Protein 3SLR (pdb70)

Organism: Bacteroides fragilis (strain YCH46) (NCBI:txid295405)

Solvent-accessible surface area: 17912 Å² total

Nearest PDB structures (foldseek):
  3slr-assembly1_A  TM=1.003E+00  e=1.511E-70  Bacteroides fragilis
  5xtu-assembly1_A  TM=5.539E-01  e=4.548E-02  Photobacterium sp. J15(2011)
  6x3b-assembly1_A  TM=4.762E-01  e=8.496E-02  Pseudomonas aeruginosa
  4am8-assembly1_B  TM=2.020E-01  e=2.577E-02  Enterococcus faecalis
  7nov-assembly2_D  TM=1.748E-01  e=1.416E-01  Mycobacterium tuberculosis H37Rv

Radius of gyration: 23.43 Å; Cα contacts (8 Å, |Δi|>4): 641; chains: 1; bounding box: 54×67×41 Å

B-factor: mean 21.88, std 7.6, range [10.2, 75.52]

CATH classification: 3.40.50.1110 (+1 more: 3.40.50.1000)

Structure (mmCIF, N/CA/C/O backbone):
data_3SLR
#
_entry.id   3SLR
#
_cell.length_a   75.741
_cell.length_b   125.998
_cell.length_c   41.622
_cell.angle_alpha   90.00
_cell.angle_beta   90.00
_cell.angle_gamma   90.00
#
_symmetry.space_group_name_H-M   'P 21 21 2'
#
loop_
_entity.id
_entity.type
_entity.pdbx_description
1 polymer 'uncharacterized protein BF1531'
2 non-polymer 'MAGNESIUM ION'
3 water water
#
loop_
_atom_site.group_PDB
_atom_site.id
_atom_site.type_symbol
_atom_site.label_atom_id
_atom_site.label_alt_id
_atom_site.label_comp_id
_atom_site.label_asym_id
_atom_site.label_entity_id
_atom_site.label_seq_id
_atom_site.pdbx_PDB_ins_code
_atom_site.Cartn_x
_atom_site.Cartn_y
_atom_site.Cartn_z
_atom_site.occupancy
_atom_site.B_iso_or_equiv
_atom_site.auth_seq_id
_atom_site.auth_comp_id
_atom_site.auth_asym_id
_atom_site.auth_atom_id
_atom_site.pdbx_PDB_model_num
ATOM 1 N N . LEU A 1 3 ? 15.671 73.056 17.358 1.00 35.00 3 LEU A N 1
ATOM 2 C CA . LEU A 1 3 ? 15.644 71.610 17.169 1.00 27.88 3 LEU A CA 1
ATOM 3 C C . LEU A 1 3 ? 16.418 71.186 15.921 1.00 28.51 3 LEU A C 1
ATOM 4 O O . LEU A 1 3 ? 16.288 71.794 14.856 1.00 34.08 3 LEU A O 1
ATOM 9 N N . TYR A 1 4 ? 17.226 70.139 16.065 1.00 25.75 4 TYR A N 1
ATOM 10 C CA . TYR A 1 4 ? 17.993 69.591 14.958 1.00 27.09 4 TYR A CA 1
ATOM 11 C C . TYR A 1 4 ? 17.379 68.269 14.529 1.00 27.10 4 TYR A C 1
ATOM 12 O O . TYR A 1 4 ? 16.452 67.775 15.171 1.00 26.78 4 TYR A O 1
ATOM 21 N N . THR A 1 5 ? 17.883 67.701 13.436 1.00 24.30 5 THR A N 1
ATOM 22 C CA . THR A 1 5 ? 17.522 66.341 13.056 1.00 21.79 5 THR A CA 1
ATOM 23 C C . THR A 1 5 ? 18.555 65.407 13.650 1.00 20.52 5 THR A C 1
ATOM 24 O O . THR A 1 5 ? 19.653 65.845 14.021 1.00 20.81 5 THR A O 1
ATOM 28 N N . PHE A 1 6 ? 18.223 64.124 13.757 1.00 19.40 6 PHE A N 1
ATOM 29 C CA . PHE A 1 6 ? 19.198 63.182 14.279 1.00 20.44 6 PHE A CA 1
ATOM 30 C C . PHE A 1 6 ? 20.444 63.178 13.404 1.00 21.38 6 PHE A C 1
ATOM 31 O O . PHE A 1 6 ? 21.563 63.102 13.907 1.00 21.62 6 PHE A O 1
ATOM 39 N N . LYS A 1 7 ? 20.251 63.271 12.092 1.00 21.60 7 LYS A N 1
ATOM 40 C CA . LYS A 1 7 ? 21.385 63.328 11.169 1.00 21.75 7 LYS A CA 1
ATOM 41 C C . LYS A 1 7 ? 22.384 64.428 11.538 1.00 24.05 7 LYS A C 1
ATOM 42 O O . LYS A 1 7 ? 23.599 64.204 11.536 1.00 27.08 7 LYS A O 1
ATOM 48 N N . GLU A 1 8 ? 21.868 65.614 11.844 1.00 23.96 8 GLU A N 1
ATOM 49 C CA . GLU A 1 8 ? 22.708 66.747 12.223 1.00 23.50 8 GLU A CA 1
ATOM 50 C C . GLU A 1 8 ? 23.408 66.494 13.551 1.00 24.82 8 GLU A C 1
ATOM 51 O O . GLU A 1 8 ? 24.589 66.832 13.715 1.00 22.94 8 GLU A O 1
ATOM 57 N N . LEU A 1 9 ? 22.678 65.912 14.502 1.00 21.05 9 LEU A N 1
ATOM 58 C CA . LEU A 1 9 ? 23.261 65.595 15.807 1.00 19.75 9 LEU A CA 1
ATOM 59 C C . LEU A 1 9 ? 24.415 64.609 15.677 1.00 22.31 9 LEU A C 1
ATOM 60 O O . LEU A 1 9 ? 25.481 64.796 16.276 1.00 21.44 9 LEU A O 1
ATOM 65 N N . LYS A 1 10 ? 24.213 63.563 14.883 1.00 20.67 10 LYS A N 1
ATOM 66 C CA . LYS A 1 10 ? 25.262 62.567 14.686 1.00 23.43 10 LYS A CA 1
ATOM 67 C C . LYS A 1 10 ? 26.480 63.173 13.987 1.00 25.00 10 LYS A C 1
ATOM 68 O O . LYS A 1 10 ? 27.625 62.889 14.354 1.00 25.64 10 LYS A O 1
ATOM 74 N N . ARG A 1 11 ? 26.230 64.001 12.977 1.00 22.86 11 ARG A N 1
ATOM 75 C CA . ARG A 1 11 ? 27.307 64.697 12.276 1.00 25.47 11 ARG A CA 1
ATOM 76 C C . ARG A 1 11 ? 28.120 65.554 13.238 1.00 28.53 11 ARG A C 1
ATOM 77 O O . ARG A 1 11 ? 29.346 65.621 13.134 1.00 27.61 11 ARG A O 1
ATOM 85 N N . ALA A 1 12 ? 27.442 66.216 14.171 1.00 24.59 12 ALA A N 1
ATOM 86 C CA . ALA A 1 12 ? 28.137 67.062 15.138 1.00 25.88 12 ALA A CA 1
ATOM 87 C C . ALA A 1 12 ? 29.095 66.275 16.040 1.00 27.45 12 ALA A C 1
ATOM 88 O O . ALA A 1 12 ? 30.087 66.828 16.529 1.00 30.13 12 ALA A O 1
ATOM 90 N N . THR A 1 13 ? 28.821 64.992 16.261 1.00 23.91 13 THR A N 1
ATOM 91 C CA . THR A 1 13 ? 29.689 64.197 17.135 1.00 26.20 13 THR A CA 1
ATOM 92 C C . THR A 1 13 ? 31.071 64.000 16.512 1.00 30.37 13 THR A C 1
ATOM 93 O O . THR A 1 13 ? 32.006 63.551 17.180 1.00 31.59 13 THR A O 1
ATOM 97 N N . LYS A 1 14 ? 31.190 64.342 15.233 1.00 30.82 14 LYS A N 1
ATOM 98 C CA . LYS A 1 14 ? 32.450 64.204 14.505 1.00 36.01 14 LYS A CA 1
ATOM 99 C C . LYS A 1 14 ? 33.247 65.507 14.498 1.00 35.88 14 LYS A C 1
ATOM 100 O O . LYS A 1 14 ? 34.402 65.532 14.066 1.00 45.80 14 LYS A O 1
ATOM 106 N N . GLN A 1 15 ? 32.630 66.588 14.971 1.00 37.66 15 GLN A N 1
ATOM 107 C CA . GLN A 1 15 ? 33.260 67.911 14.975 1.00 38.74 15 GLN A CA 1
ATOM 108 C C . GLN A 1 15 ? 34.505 67.973 15.853 1.00 41.93 15 GLN A C 1
ATOM 109 O O . GLN A 1 15 ? 34.687 67.143 16.748 1.00 35.90 15 GLN A O 1
ATOM 115 N N . ASP A 1 16 ? 35.355 68.969 15.596 1.00 47.09 16 ASP A N 1
ATOM 116 C CA . ASP A 1 16 ? 36.524 69.219 16.436 1.00 49.49 16 ASP A CA 1
ATOM 117 C C . ASP A 1 16 ? 36.099 69.788 17.779 1.00 44.81 16 ASP A C 1
ATOM 118 O O . ASP A 1 16 ? 35.461 70.837 17.851 1.00 49.25 16 ASP A O 1
ATOM 123 N N . THR A 1 17 ? 36.473 69.091 18.842 1.00 46.71 17 THR A N 1
ATOM 124 C CA . THR A 1 17 ? 35.941 69.373 20.162 1.00 43.61 17 THR A CA 1
ATOM 125 C C . THR A 1 17 ? 36.947 70.076 21.078 1.00 45.52 17 THR A C 1
ATOM 126 O O . THR A 1 17 ? 36.652 70.345 22.246 1.00 38.00 17 THR A O 1
ATOM 130 N N . VAL A 1 18 ? 38.127 70.384 20.541 1.00 48.09 18 VAL A N 1
ATOM 131 C CA . VAL A 1 18 ? 39.224 70.934 21.342 1.00 45.61 18 VAL A CA 1
ATOM 132 C C . VAL A 1 18 ? 38.849 72.164 22.169 1.00 42.80 18 VAL A C 1
ATOM 133 O O . VAL A 1 18 ? 39.139 72.225 23.365 1.00 47.44 18 VAL A O 1
ATOM 137 N N . SER A 1 19 ? 38.213 73.141 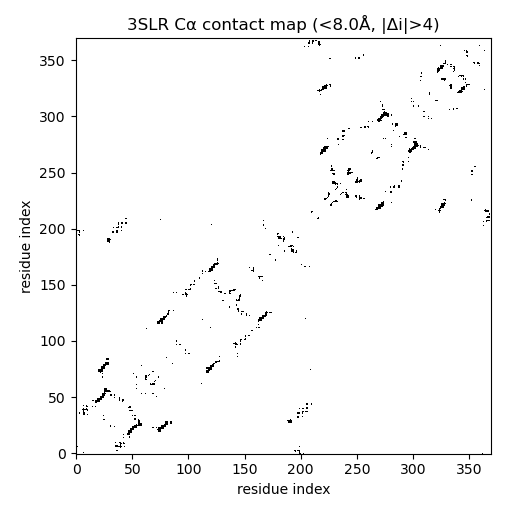21.534 1.00 42.72 19 SER A N 1
ATOM 138 C CA . SER A 1 19 ? 37.886 74.394 22.211 1.00 47.65 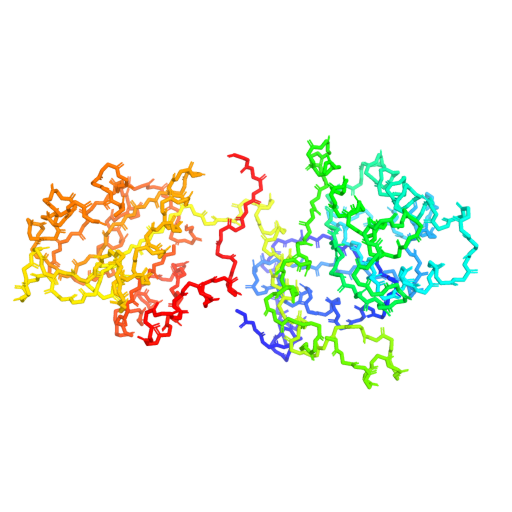19 SER A CA 1
ATOM 139 C C . SER A 1 19 ? 36.945 74.223 23.409 1.00 44.02 19 SER A C 1
ATOM 140 O O . SER A 1 19 ? 37.103 74.890 24.431 1.00 44.73 19 SER A O 1
ATOM 143 N N . LEU A 1 20 ? 35.985 73.313 23.283 1.00 40.77 20 LEU A N 1
ATOM 144 C CA . LEU A 1 20 ? 34.854 73.229 24.211 1.00 34.96 20 LEU A CA 1
ATOM 145 C C . LEU A 1 20 ? 35.184 72.690 25.608 1.00 28.15 20 LEU A C 1
ATOM 146 O O . LEU A 1 20 ? 35.999 71.777 25.755 1.00 32.58 20 LEU A O 1
ATOM 151 N N . PRO A 1 21 ? 34.512 73.231 26.636 1.00 26.19 21 PRO A N 1
ATOM 152 C CA . PRO A 1 21 ? 34.574 72.722 28.010 1.00 28.43 21 PRO A CA 1
ATOM 153 C C . PRO A 1 21 ? 34.030 71.297 28.078 1.00 27.55 21 PRO A C 1
ATOM 154 O O . PRO A 1 21 ? 32.980 71.015 27.490 1.00 25.58 21 PRO A O 1
ATOM 158 N N . LYS A 1 22 ? 34.715 70.430 28.813 1.00 24.22 22 LYS A N 1
ATOM 159 C CA . LYS A 1 22 ? 34.355 69.015 28.871 1.00 24.79 22 LYS A CA 1
ATOM 160 C C . LYS A 1 22 ? 33.368 68.698 30.001 1.00 24.22 22 LYS A C 1
ATOM 161 O O . LYS A 1 22 ? 33.491 69.219 31.108 1.00 26.44 22 LYS A O 1
ATOM 167 N N . LEU A 1 23 ? 32.387 67.839 29.720 1.00 22.26 23 LEU A N 1
ATOM 168 C CA . LEU A 1 23 ? 31.465 67.361 30.750 1.00 21.36 23 LEU A CA 1
ATOM 169 C C . LEU A 1 23 ? 31.351 65.852 30.633 1.00 21.09 23 LEU A C 1
ATOM 170 O O . LEU A 1 23 ? 31.242 65.321 29.529 1.00 21.91 23 LEU A O 1
ATOM 175 N N . LYS A 1 24 ? 31.391 65.160 31.766 1.00 18.38 24 LYS A N 1
ATOM 176 C CA . LYS A 1 24 ? 31.239 63.711 31.764 1.00 20.15 24 LYS A CA 1
ATOM 177 C C . LYS A 1 24 ? 29.785 63.369 32.056 1.00 20.05 24 LYS A C 1
ATOM 178 O O . LYS A 1 24 ? 29.275 63.696 33.126 1.00 18.64 24 LYS A O 1
ATOM 184 N N . VAL A 1 25 ? 29.136 62.718 31.094 1.00 16.54 25 VAL A N 1
ATOM 185 C CA . VAL A 1 25 ? 27.718 62.377 31.188 1.00 18.28 25 VAL A CA 1
ATOM 186 C C . VAL A 1 25 ? 27.533 60.861 31.141 1.00 17.01 25 VAL A C 1
ATOM 187 O O . VAL A 1 25 ? 27.948 60.203 30.181 1.00 19.43 25 VAL A O 1
ATOM 191 N N . ALA A 1 26 ? 26.935 60.304 32.190 1.00 16.41 26 ALA A N 1
ATOM 192 C CA . ALA A 1 26 ? 26.557 58.887 32.183 1.00 16.92 26 ALA A CA 1
ATOM 193 C C . ALA A 1 26 ? 25.089 58.747 31.758 1.00 18.93 26 ALA A C 1
ATOM 194 O O . ALA A 1 26 ? 24.233 59.528 32.171 1.00 16.83 26 ALA A O 1
ATOM 196 N N . LEU A 1 27 ? 24.810 57.753 30.927 1.00 15.24 27 LEU A N 1
ATOM 197 C CA . LEU A 1 27 ? 23.440 57.478 30.507 1.00 16.79 27 LEU A CA 1
ATOM 198 C C . LEU A 1 27 ? 23.128 56.011 30.767 1.00 17.51 27 LEU A C 1
ATOM 199 O O . LEU A 1 27 ? 23.851 55.120 30.310 1.00 16.60 27 LEU A O 1
ATOM 204 N N . LEU A 1 28 ? 22.060 55.763 31.520 1.00 14.86 28 LEU A N 1
ATOM 205 C CA . LEU A 1 28 ? 21.651 54.401 31.856 1.00 14.14 28 LEU A CA 1
ATOM 206 C C . LEU A 1 28 ? 20.148 54.262 31.627 1.00 16.06 28 LEU A C 1
ATOM 207 O O . LEU A 1 28 ? 19.363 55.052 32.151 1.00 17.93 28 LEU A O 1
ATOM 212 N N . GLY A 1 29 ? 19.745 53.255 30.860 1.00 14.77 29 GLY A N 1
ATOM 213 C CA . GLY A 1 29 ? 18.336 53.091 30.537 1.00 14.58 29 GLY A CA 1
ATOM 214 C C . GLY A 1 29 ? 17.898 51.645 30.504 1.00 15.41 29 GLY A C 1
ATOM 215 O O . GLY A 1 29 ? 18.741 50.743 30.489 1.00 17.09 29 GLY A O 1
ATOM 216 N N . ASP A 1 30 ? 16.584 51.417 30.505 1.00 13.54 30 ASP A N 1
ATOM 217 C CA . ASP A 1 30 ? 16.055 50.053 30.413 1.00 15.31 30 ASP A CA 1
ATOM 218 C C . ASP A 1 30 ? 15.511 49.716 29.018 1.00 14.46 30 ASP A C 1
ATOM 219 O O . ASP A 1 30 ? 14.883 48.674 28.811 1.00 15.00 30 ASP A O 1
ATOM 224 N N . THR A 1 31 ? 15.769 50.602 28.064 1.00 15.52 31 THR A N 1
ATOM 225 C CA . THR A 1 31 ? 15.564 50.288 26.647 1.00 15.18 31 THR A CA 1
ATOM 226 C C . THR A 1 31 ? 16.890 50.549 25.930 1.00 16.25 31 THR A C 1
ATOM 227 O O . THR A 1 31 ? 17.857 50.952 26.564 1.00 17.40 31 THR A O 1
ATOM 231 N N . ALA A 1 32 ? 16.953 50.313 24.624 1.00 14.77 32 ALA A N 1
ATOM 232 C CA . ALA A 1 32 ? 18.220 50.505 23.908 1.00 19.01 32 ALA A CA 1
ATOM 233 C C . ALA A 1 32 ? 18.579 51.986 23.801 1.00 16.68 32 ALA A C 1
ATOM 234 O O . ALA A 1 32 ? 17.802 52.783 23.277 1.00 16.73 32 ALA A O 1
ATOM 236 N N . THR A 1 33 ? 19.769 52.349 24.284 1.00 15.72 33 THR A N 1
ATOM 237 C CA . THR A 1 33 ? 20.120 53.769 24.430 1.00 18.24 33 THR A CA 1
ATOM 238 C C . THR A 1 33 ? 21.162 54.299 23.440 1.00 20.64 33 THR A C 1
ATOM 239 O O . THR A 1 33 ? 21.578 55.454 23.542 1.00 18.32 33 THR A O 1
ATOM 243 N N . GLN A 1 34 ? 21.578 53.485 22.473 1.00 18.30 34 GLN A N 1
ATOM 244 C CA . GLN A 1 34 ? 22.700 53.892 21.617 1.00 23.07 34 GLN A CA 1
ATOM 245 C C . GLN A 1 34 ? 22.425 55.139 20.775 1.00 20.36 34 GLN A C 1
ATOM 246 O O . GLN A 1 34 ? 23.291 55.999 20.660 1.00 19.45 34 GLN A O 1
ATOM 252 N N . LEU A 1 35 ? 21.230 55.247 20.195 1.00 16.79 35 LEU A N 1
ATOM 253 C CA . LEU A 1 35 ? 20.911 56.427 19.405 1.00 20.10 35 LEU A CA 1
ATOM 254 C C . LEU A 1 35 ? 20.697 57.641 20.298 1.00 18.71 35 LEU A C 1
ATOM 255 O O . LEU A 1 35 ? 21.083 58.758 19.952 1.00 17.63 35 LEU A O 1
ATOM 260 N N . LEU A 1 36 ? 20.076 57.425 21.453 1.00 18.63 36 LEU A N 1
ATOM 261 C CA . LEU A 1 36 ? 19.864 58.517 22.399 1.00 16.85 36 LEU A CA 1
ATOM 262 C C . LEU A 1 36 ? 21.208 59.064 22.885 1.00 17.34 36 LEU A C 1
ATOM 263 O O . LEU A 1 36 ? 21.381 60.274 23.039 1.00 17.52 36 LEU A O 1
ATOM 268 N N . ALA A 1 37 ? 22.167 58.171 23.103 1.00 15.03 37 ALA A N 1
ATOM 269 C CA . ALA A 1 37 ? 23.524 58.593 23.477 1.00 16.73 37 ALA A CA 1
ATOM 270 C C . ALA A 1 37 ? 24.146 59.497 22.418 1.00 18.18 37 ALA A C 1
ATOM 271 O O . ALA A 1 37 ? 24.684 60.569 22.731 1.00 16.68 37 ALA A O 1
ATOM 273 N N . THR A 1 38 ? 24.073 59.064 21.163 1.00 17.33 38 THR A N 1
ATOM 274 C CA . THR A 1 38 ? 24.588 59.858 20.057 1.00 17.52 38 THR A CA 1
ATOM 275 C C . THR A 1 38 ? 23.903 61.219 19.999 1.00 18.29 38 THR A C 1
ATOM 276 O O . THR A 1 38 ? 24.557 62.257 19.881 1.00 16.49 38 THR A O 1
ATOM 280 N N . ALA A 1 39 ? 22.577 61.212 20.101 1.00 16.94 39 ALA A N 1
ATOM 281 C CA . ALA A 1 39 ? 21.804 62.448 20.057 1.00 14.14 39 ALA A CA 1
ATOM 282 C C . ALA A 1 39 ? 22.181 63.407 21.176 1.00 16.37 39 ALA A C 1
ATOM 283 O O . ALA A 1 39 ? 22.380 64.592 20.942 1.00 15.08 39 ALA A O 1
ATOM 285 N N . ILE A 1 40 ? 22.280 62.902 22.399 1.00 15.73 40 ILE A N 1
ATOM 286 C CA . ILE A 1 40 ? 22.697 63.750 23.522 1.00 14.99 40 ILE A CA 1
ATOM 287 C C . ILE A 1 40 ? 24.103 64.329 23.337 1.00 16.90 40 ILE A C 1
ATOM 288 O O . ILE A 1 40 ? 24.349 65.516 23.602 1.00 15.33 40 ILE A O 1
ATOM 293 N N . LYS A 1 41 ? 25.026 63.489 22.883 1.00 16.67 41 LYS A N 1
ATOM 294 C CA . LYS A 1 41 ? 26.407 63.919 22.704 1.00 18.10 41 LYS A CA 1
ATOM 295 C C . LYS A 1 41 ? 26.498 65.004 21.624 1.00 19.74 41 LYS A C 1
ATOM 296 O O . LYS A 1 41 ? 27.119 66.049 21.829 1.00 19.04 41 LYS A O 1
ATOM 302 N N . GLY A 1 42 ? 25.857 64.761 20.486 1.00 17.04 42 GLY A N 1
ATOM 303 C CA . GLY A 1 42 ? 25.829 65.729 19.403 1.00 17.17 42 GLY A CA 1
ATOM 304 C C . GLY A 1 42 ? 25.117 67.028 19.765 1.00 18.67 42 GLY A C 1
ATOM 305 O O . GLY A 1 42 ? 25.573 68.116 19.412 1.00 20.10 42 GLY A O 1
ATOM 306 N N . GLU A 1 43 ? 23.985 66.916 20.458 1.00 15.83 43 GLU A N 1
ATOM 307 C CA . GLU A 1 43 ? 23.259 68.098 20.916 1.00 18.71 43 GLU A CA 1
ATOM 308 C C . GLU A 1 43 ? 24.148 68.937 21.840 1.00 20.52 43 GLU A C 1
ATOM 309 O O . GLU A 1 43 ? 24.197 70.162 21.727 1.00 17.59 43 GLU A O 1
ATOM 315 N N . GLY A 1 44 ? 24.870 68.269 22.737 1.00 17.86 44 GLY A N 1
ATOM 316 C CA . GLY A 1 44 ? 25.738 68.961 23.669 1.00 19.50 44 GLY A CA 1
ATOM 317 C C . GLY A 1 44 ? 26.842 69.721 22.946 1.00 20.78 44 GLY A C 1
ATOM 318 O O . GLY A 1 44 ? 27.160 70.860 23.292 1.00 18.47 44 GLY A O 1
ATOM 319 N N . ILE A 1 45 ? 27.406 69.096 21.921 1.00 20.35 45 ILE A N 1
ATOM 320 C CA . ILE A 1 45 ? 28.469 69.728 21.139 1.00 20.48 45 ILE A CA 1
ATOM 321 C C . ILE A 1 45 ? 27.948 70.983 20.441 1.00 23.13 45 ILE A C 1
ATOM 322 O O . ILE A 1 45 ? 28.608 72.022 20.420 1.00 22.87 45 ILE A O 1
ATOM 327 N N . LEU A 1 46 ? 26.748 70.891 19.884 1.00 20.35 46 LEU A N 1
ATOM 328 C CA . LEU A 1 46 ? 26.115 72.037 19.253 1.00 20.51 46 LEU A CA 1
ATOM 329 C C . LEU A 1 46 ? 25.751 73.116 20.265 1.00 21.20 46 LEU A C 1
ATOM 330 O O . LEU A 1 46 ? 25.491 74.259 19.887 1.00 25.73 46 LEU A O 1
ATOM 335 N N . ARG A 1 47 ? 25.748 72.759 21.549 1.00 19.94 47 ARG A N 1
ATOM 336 C CA . ARG A 1 47 ? 25.504 73.731 22.621 1.00 21.29 47 ARG A CA 1
ATOM 337 C C . ARG A 1 47 ? 26.833 74.138 23.279 1.00 21.68 47 ARG A C 1
ATOM 338 O O . ARG A 1 47 ? 26.853 74.692 24.382 1.00 20.88 47 ARG A O 1
ATOM 346 N N . ASN A 1 48 ? 27.936 73.816 22.608 1.00 22.92 48 ASN A N 1
ATOM 347 C CA . ASN A 1 48 ? 29.282 74.226 23.030 1.00 21.84 48 ASN A CA 1
ATOM 348 C C . ASN A 1 48 ? 29.848 73.465 24.231 1.00 23.59 48 ASN A C 1
ATOM 349 O O . ASN A 1 48 ? 30.628 74.010 25.018 1.00 23.24 48 ASN A O 1
ATOM 354 N N . TYR A 1 49 ? 29.472 72.198 24.358 1.00 19.96 49 TYR A N 1
ATOM 355 C CA . TYR A 1 49 ? 30.057 71.333 25.379 1.00 20.94 49 TYR A CA 1
ATOM 356 C C . TYR A 1 49 ? 30.706 70.119 24.741 1.00 24.92 49 TYR A C 1
ATOM 357 O O . TYR A 1 49 ? 30.129 69.491 23.853 1.00 25.32 49 TYR A O 1
ATOM 366 N N . ASN A 1 50 ? 31.923 69.807 25.174 1.00 24.30 50 ASN A N 1
ATOM 367 C CA . ASN A 1 50 ? 32.561 68.562 24.782 1.00 28.71 50 ASN A CA 1
ATOM 368 C C . ASN A 1 50 ? 32.066 67.456 25.702 1.00 24.40 50 ASN A C 1
ATOM 369 O O . ASN A 1 50 ? 32.580 67.280 26.805 1.00 22.60 50 ASN A O 1
ATOM 374 N N . ILE A 1 51 ? 31.040 66.735 25.256 1.00 22.91 51 ILE A N 1
ATOM 375 C CA . ILE A 1 51 ? 30.419 65.703 26.068 1.00 20.63 51 ILE A CA 1
ATOM 376 C C . ILE A 1 51 ? 31.135 64.363 25.975 1.00 21.22 51 ILE A C 1
ATOM 377 O O . ILE A 1 51 ? 31.203 63.764 24.903 1.00 24.88 51 ILE A O 1
ATOM 382 N N . GLU A 1 52 ? 31.675 63.896 27.095 1.00 21.15 52 GLU A N 1
ATOM 383 C CA . GLU A 1 52 ? 32.199 62.540 27.161 1.00 22.35 52 GLU A CA 1
ATOM 384 C C . GLU A 1 52 ? 31.073 61.663 27.683 1.00 22.67 52 GLU A C 1
ATOM 385 O O . GLU A 1 52 ? 30.706 61.735 28.859 1.00 21.99 52 GLU A O 1
ATOM 391 N N . LEU A 1 53 ? 30.518 60.836 26.808 1.00 20.41 53 LEU A N 1
ATOM 392 C CA . LEU A 1 53 ? 29.308 60.093 27.159 1.00 24.12 53 LEU A CA 1
ATOM 393 C C . LEU A 1 53 ? 29.560 58.611 27.417 1.00 25.45 53 LEU A C 1
ATOM 394 O O . LEU A 1 53 ? 29.925 57.863 26.507 1.00 29.04 53 LEU A O 1
ATOM 399 N N . TRP A 1 54 ? 29.385 58.199 28.672 1.00 20.81 54 TRP A N 1
ATOM 400 C CA . TRP A 1 54 ? 29.460 56.788 29.039 1.00 20.13 54 TRP A CA 1
ATOM 401 C C . TRP A 1 54 ? 28.048 56.199 29.074 1.00 19.97 54 TRP A C 1
ATOM 402 O O . TRP A 1 54 ? 27.149 56.762 29.686 1.00 20.79 54 TRP A O 1
ATOM 413 N N . GLU A 1 55 ? 27.877 55.066 28.408 1.00 19.05 55 GLU A N 1
ATOM 414 C CA . GLU A 1 55 ? 26.590 54.391 28.313 1.00 19.61 55 GLU A CA 1
ATOM 415 C C . GLU A 1 55 ? 26.692 53.089 29.079 1.00 20.71 55 GLU A C 1
ATOM 416 O O . GLU A 1 55 ? 27.602 52.282 28.828 1.00 22.04 55 GLU A O 1
ATOM 422 N N . ALA A 1 56 ? 25.771 52.868 30.009 1.00 17.55 56 ALA A N 1
ATOM 423 C CA . ALA A 1 56 ? 25.693 51.582 30.682 1.00 19.24 56 ALA A CA 1
ATOM 424 C C . ALA A 1 56 ? 25.224 50.555 29.672 1.00 21.02 56 ALA A C 1
ATOM 425 O O . ALA A 1 56 ? 24.554 50.898 28.691 1.00 18.94 56 ALA A O 1
ATOM 427 N N . GLU A 1 57 ? 25.590 49.298 29.901 1.00 19.38 57 GLU A N 1
ATOM 428 C CA . GLU A 1 57 ? 25.098 48.219 29.066 1.00 19.32 57 GLU A CA 1
ATOM 429 C C . GLU A 1 57 ? 23.584 48.138 29.175 1.00 20.85 57 GLU A C 1
ATOM 430 O O . GLU A 1 57 ? 22.992 48.643 30.132 1.00 19.98 57 GLU A O 1
ATOM 436 N N . TYR A 1 58 ? 22.966 47.484 28.201 1.00 21.68 58 TYR A N 1
ATOM 437 C CA . TYR A 1 58 ? 21.503 47.374 28.153 1.00 19.52 58 TYR A CA 1
ATOM 438 C C . TYR A 1 58 ? 20.852 46.921 29.464 1.00 21.77 58 TYR A C 1
ATOM 439 O O . TYR A 1 58 ? 21.200 45.879 30.024 1.00 19.63 58 TYR A O 1
ATOM 448 N N . ASN A 1 59 ? 19.887 47.709 29.933 1.00 19.83 59 ASN A N 1
ATOM 449 C CA . ASN A 1 59 ? 19.072 47.361 31.094 1.00 18.74 59 ASN A CA 1
ATOM 450 C C . ASN A 1 59 ? 19.891 47.007 32.349 1.00 21.76 59 ASN A C 1
ATOM 451 O O . ASN A 1 59 ? 19.686 45.967 32.975 1.00 20.49 59 ASN A O 1
ATOM 456 N N . GLN A 1 60 ? 20.817 47.886 32.710 1.00 19.81 60 GLN A N 1
ATOM 457 C CA . GLN A 1 60 ? 21.635 47.691 33.906 1.00 22.02 60 GLN A CA 1
ATOM 458 C C . GLN A 1 60 ? 21.575 48.890 34.847 1.00 23.97 60 GLN A C 1
ATOM 459 O O . GLN A 1 60 ? 22.547 49.192 35.541 1.00 22.85 60 GLN A O 1
ATOM 465 N N . VAL A 1 61 ? 20.432 49.569 34.876 1.00 22.15 61 VAL A N 1
ATOM 466 C CA . VAL A 1 61 ? 20.301 50.756 35.705 1.00 22.33 61 VAL A CA 1
ATOM 467 C C . VAL A 1 61 ? 20.541 50.419 37.169 1.00 25.08 61 VAL A C 1
ATOM 468 O O . VAL A 1 61 ? 21.456 50.944 37.791 1.00 22.64 61 VAL A O 1
ATOM 472 N N . GLU A 1 62 ? 19.718 49.530 37.712 1.00 25.27 62 GLU A N 1
ATOM 473 C CA . GLU A 1 62 ? 19.830 49.164 39.118 1.00 28.08 62 GLU A CA 1
ATOM 474 C C . GLU A 1 62 ? 21.174 48.489 39.401 1.00 28.54 62 GLU A C 1
ATOM 475 O O . GLU A 1 62 ? 21.832 48.787 40.392 1.00 31.76 62 GLU A O 1
ATOM 481 N N . ARG A 1 63 ? 21.577 47.592 38.510 1.00 26.34 63 ARG A N 1
ATOM 482 C CA . ARG A 1 63 ? 22.835 46.864 38.645 1.00 28.56 63 ARG A CA 1
ATOM 483 C C . ARG A 1 63 ? 24.006 47.816 38.867 1.00 32.43 63 ARG A C 1
ATOM 484 O O . ARG A 1 63 ? 24.812 47.626 39.779 1.00 33.54 63 ARG A O 1
ATOM 492 N N . GLN A 1 64 ? 24.091 48.850 38.037 1.00 27.79 64 GLN A N 1
ATOM 493 C CA . GLN A 1 64 ? 25.212 49.785 38.098 1.00 27.72 64 GLN A CA 1
ATOM 494 C C . GLN A 1 64 ? 25.147 50.706 39.310 1.00 28.89 64 GLN A C 1
ATOM 495 O O . GLN A 1 64 ? 26.165 50.995 39.936 1.00 32.40 64 GLN A O 1
ATOM 501 N N . ILE A 1 65 ? 23.945 51.176 39.632 1.00 25.16 65 ILE A N 1
ATOM 502 C CA . ILE A 1 65 ? 23.774 52.101 40.745 1.00 27.42 65 ILE A CA 1
ATOM 503 C C . ILE A 1 65 ? 23.960 51.402 42.100 1.00 27.73 65 ILE A C 1
ATOM 504 O O . ILE A 1 65 ? 24.465 52.003 43.051 1.00 31.23 65 ILE A O 1
ATOM 517 N N . ASP A 1 67 ? 25.836 48.743 42.736 1.00 32.63 67 ASP A N 1
ATOM 518 C CA . ASP A 1 67 ? 27.179 48.184 42.913 1.00 31.90 67 ASP A CA 1
ATOM 519 C C . ASP A 1 67 ? 28.235 49.280 42.956 1.00 32.98 67 ASP A C 1
ATOM 520 O O . ASP A 1 67 ? 28.578 49.847 41.923 1.00 35.55 67 ASP A O 1
ATOM 525 N N . PRO A 1 68 ? 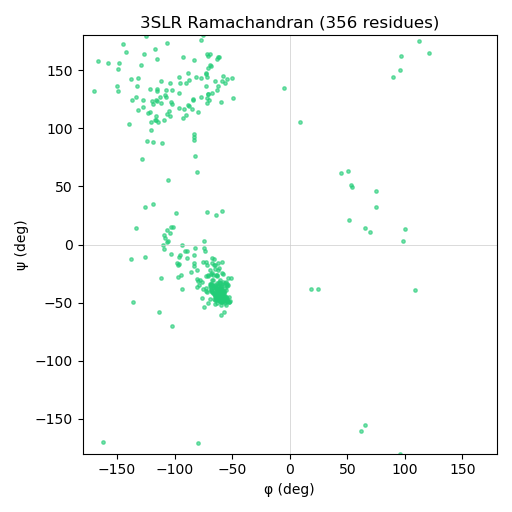28.764 49.569 44.156 1.00 33.72 68 PRO A N 1
ATOM 526 C CA . PRO A 1 68 ? 29.726 50.656 44.385 1.00 35.06 68 PRO A CA 1
ATOM 527 C C . PRO A 1 68 ? 31.031 50.483 43.604 1.00 35.60 68 PRO A C 1
ATOM 528 O O . PRO A 1 68 ? 31.751 51.461 43.405 1.00 36.29 68 PRO A O 1
ATOM 532 N N . THR A 1 69 ? 31.324 49.261 43.167 1.00 34.53 69 THR A N 1
ATOM 533 C CA . THR A 1 69 ? 32.540 48.994 42.401 1.00 37.58 69 THR A CA 1
ATOM 534 C C . THR A 1 69 ? 32.287 49.059 40.892 1.00 35.07 69 THR A C 1
ATOM 535 O O . THR A 1 69 ? 33.206 48.876 40.091 1.00 35.74 69 THR A O 1
ATOM 539 N N . SER A 1 70 ? 31.042 49.333 40.511 1.00 31.80 70 SER A N 1
ATOM 540 C CA . SER A 1 70 ? 30.632 49.284 39.110 1.00 25.96 70 SER A CA 1
ATOM 541 C C . SER A 1 70 ? 31.357 50.288 38.217 1.00 21.33 70 SER A C 1
ATOM 542 O O . SER A 1 70 ? 31.904 51.278 38.691 1.00 25.59 70 SER A O 1
ATOM 545 N N . ASP A 1 71 ? 31.323 50.036 36.910 1.00 23.68 71 ASP A N 1
ATOM 546 C CA . ASP A 1 71 ? 31.872 50.959 35.925 1.00 20.45 71 ASP A CA 1
ATOM 547 C C . ASP A 1 71 ? 31.283 52.360 36.041 1.00 21.55 71 ASP A C 1
ATOM 548 O O . ASP A 1 71 ? 31.955 53.341 35.745 1.00 21.34 71 ASP A O 1
ATOM 553 N N . TYR A 1 72 ? 30.017 52.441 36.449 1.00 24.22 72 TYR A N 1
ATOM 554 C CA . TYR A 1 72 ? 29.351 53.733 36.587 1.00 20.66 72 TYR A CA 1
ATOM 555 C C . TYR A 1 72 ? 30.078 54.635 37.584 1.00 22.29 72 TYR A C 1
ATOM 556 O O . TYR A 1 72 ? 30.405 55.780 37.273 1.00 24.55 72 TYR A O 1
ATOM 565 N N . TYR A 1 73 ? 30.329 54.123 38.785 1.00 26.12 73 TYR A N 1
ATOM 566 C CA . TYR A 1 73 ? 31.025 54.913 39.804 1.00 27.89 73 TYR A CA 1
ATOM 567 C C . TYR A 1 73 ? 32.469 55.204 39.430 1.00 26.87 73 TYR A C 1
ATOM 568 O O . TYR A 1 73 ? 32.996 56.280 39.734 1.00 28.97 73 TYR A O 1
ATOM 577 N N . GLN A 1 74 ? 33.114 54.256 38.764 1.00 27.22 74 GLN A N 1
ATOM 578 C CA . GLN A 1 74 ? 34.484 54.487 38.312 1.00 28.25 74 GLN A CA 1
ATOM 579 C C . GLN A 1 74 ? 34.557 55.621 37.285 1.00 28.16 74 GLN A C 1
ATOM 580 O O . GLN A 1 74 ? 35.582 56.291 37.156 1.00 24.63 74 GLN A O 1
ATOM 586 N N . PHE A 1 75 ? 33.459 55.846 36.566 1.00 25.37 75 PHE A N 1
ATOM 587 C CA . PHE A 1 75 ? 33.408 56.885 35.536 1.00 24.40 75 PHE A CA 1
ATOM 588 C C . PHE A 1 75 ? 33.363 58.299 36.136 1.00 23.72 75 PHE A C 1
ATOM 589 O O . PHE A 1 75 ? 33.791 59.254 35.500 1.00 22.26 75 PHE A O 1
ATOM 597 N N . GLU A 1 76 ? 32.836 58.414 37.354 1.00 21.76 76 GLU A N 1
ATOM 598 C CA . GLU A 1 76 ? 32.716 59.696 38.057 1.00 25.70 76 GLU A CA 1
ATOM 599 C C . GLU A 1 76 ? 32.054 60.785 37.207 1.00 25.51 76 GLU A C 1
ATOM 600 O O . GLU A 1 76 ? 32.665 61.805 36.889 1.00 22.31 76 GLU A O 1
ATOM 606 N N . PRO A 1 77 ? 30.788 60.572 36.839 1.00 20.86 77 PRO A N 1
ATOM 607 C CA . PRO A 1 77 ? 30.136 61.510 35.923 1.00 21.04 77 PRO A CA 1
ATOM 608 C C . PRO A 1 77 ? 29.823 62.859 36.565 1.00 20.75 77 PRO A C 1
ATOM 609 O O . PRO A 1 77 ? 29.616 62.955 37.783 1.00 23.88 77 PRO A O 1
ATOM 613 N N . ASP A 1 78 ? 29.796 63.894 35.734 1.00 18.43 78 ASP A N 1
ATOM 614 C CA . ASP A 1 78 ? 29.290 65.203 36.128 1.00 18.46 78 ASP A CA 1
ATOM 615 C C . ASP A 1 78 ? 27.759 65.205 36.105 1.00 19.68 78 ASP A C 1
ATOM 616 O O . ASP A 1 78 ? 27.120 65.857 36.933 1.00 20.17 78 ASP A O 1
ATOM 621 N N . TYR A 1 79 ? 27.186 64.473 35.152 1.00 17.31 79 TYR A N 1
ATOM 622 C CA . TYR A 1 79 ? 25.732 64.298 35.069 1.00 16.08 79 TYR A CA 1
ATOM 623 C C . TYR A 1 79 ? 25.403 62.834 34.884 1.00 16.25 79 TYR A C 1
ATOM 624 O O . TYR A 1 79 ? 26.128 62.119 34.201 1.00 17.20 79 TYR A O 1
ATOM 633 N N . THR A 1 80 ? 24.307 62.398 35.499 1.00 16.82 80 THR A N 1
ATOM 634 C CA . THR A 1 80 ? 23.822 61.027 35.372 1.00 14.56 80 THR A CA 1
ATOM 635 C C . THR A 1 80 ? 22.391 61.083 34.849 1.00 16.74 80 THR A C 1
ATOM 636 O O . THR A 1 80 ? 21.498 61.582 35.518 1.00 16.43 80 THR A O 1
ATOM 640 N N . ILE A 1 81 ? 22.190 60.595 33.638 1.00 15.88 81 ILE A N 1
ATOM 641 C CA . ILE A 1 81 ? 20.877 60.589 33.024 1.00 14.69 81 ILE A CA 1
ATOM 642 C C . ILE A 1 81 ? 20.313 59.182 33.132 1.00 12.58 81 ILE A C 1
ATOM 643 O O . ILE A 1 81 ? 20.919 58.216 32.654 1.00 14.85 81 ILE A O 1
ATOM 648 N N . ILE A 1 82 ? 19.162 59.066 33.781 1.00 13.46 82 ILE A N 1
ATOM 649 C CA . ILE A 1 82 ? 18.480 57.777 33.911 1.00 12.66 82 ILE A CA 1
ATOM 650 C C . ILE A 1 82 ? 17.233 57.784 33.038 1.00 13.85 82 ILE A C 1
ATOM 651 O O . ILE A 1 82 ? 16.403 58.699 33.127 1.00 13.43 82 ILE A O 1
ATOM 656 N N . PHE A 1 83 ? 17.094 56.760 32.205 1.00 13.82 83 PHE A N 1
ATOM 657 C CA . PHE A 1 83 ? 15.905 56.610 31.379 1.00 15.48 83 PHE A CA 1
ATOM 658 C C . PHE A 1 83 ? 15.191 55.303 31.723 1.00 13.79 83 PHE A C 1
ATOM 659 O O . PHE A 1 83 ? 15.484 54.255 31.144 1.00 14.81 83 PHE A O 1
ATOM 667 N N . HIS A 1 84 ? 14.299 55.369 32.709 1.00 12.07 84 HIS A N 1
ATOM 668 C CA . HIS A 1 84 ? 13.339 54.305 32.992 1.00 13.27 84 HIS A CA 1
ATOM 669 C C . HIS A 1 84 ? 12.098 54.573 32.142 1.00 15.14 84 HIS A C 1
ATOM 670 O O . HIS A 1 84 ? 11.454 55.613 32.294 1.00 15.61 84 HIS A O 1
ATOM 677 N N . SER A 1 85 ? 11.737 53.640 31.273 1.00 15.35 85 SER A N 1
ATOM 678 C CA . SER A 1 85 ? 10.612 53.861 30.367 1.00 15.02 85 SER A CA 1
ATOM 679 C C . SER A 1 85 ? 9.290 53.430 30.975 1.00 13.76 85 SER A C 1
ATOM 680 O O . SER A 1 85 ? 9.221 52.468 31.749 1.00 13.31 85 SER A O 1
ATOM 683 N N . THR A 1 86 ? 8.224 54.126 30.607 1.00 11.29 86 THR A N 1
ATOM 684 C CA . THR A 1 86 ? 6.896 53.677 31.012 1.00 10.20 86 THR A CA 1
ATOM 685 C C . THR A 1 86 ? 6.637 52.274 30.482 1.00 13.15 86 THR A C 1
ATOM 686 O O . THR A 1 86 ? 6.038 51.439 31.158 1.00 12.54 86 THR A O 1
ATOM 690 N N . HIS A 1 87 ? 7.090 52.021 29.259 1.00 13.37 87 HIS A N 1
ATOM 691 C CA . HIS A 1 87 ? 6.857 50.743 28.605 1.00 13.85 87 HIS A CA 1
ATOM 692 C C . HIS A 1 87 ? 7.365 49.551 29.415 1.00 13.50 87 HIS A C 1
ATOM 693 O O . HIS A 1 87 ? 6.682 48.528 29.536 1.00 13.86 87 HIS A O 1
ATOM 700 N N . LYS A 1 88 ? 8.569 49.675 29.954 1.00 12.65 88 LYS A N 1
ATOM 701 C CA . LYS A 1 88 ? 9.174 48.584 30.712 1.00 13.49 88 LYS A CA 1
ATOM 702 C C . LYS A 1 88 ? 8.554 48.469 32.105 1.00 14.01 88 LYS A C 1
ATOM 703 O O . LYS A 1 88 ? 8.434 47.362 32.646 1.00 13.82 88 LYS A O 1
ATOM 709 N N . LEU A 1 89 ? 8.136 49.599 32.668 1.00 13.53 89 LEU A N 1
ATOM 710 C CA . LEU A 1 89 ? 7.462 49.597 33.965 1.00 11.80 89 LEU A CA 1
ATOM 711 C C . LEU A 1 89 ? 6.088 48.931 33.826 1.00 13.94 89 LEU A C 1
ATOM 712 O O . LEU A 1 89 ? 5.637 48.227 34.727 1.00 14.52 89 LEU A O 1
ATOM 717 N N . LEU A 1 90 ? 5.433 49.170 32.690 1.00 12.54 90 LEU A N 1
ATOM 718 C CA . LEU A 1 90 ? 4.154 48.538 32.367 1.00 13.78 90 LEU A CA 1
ATOM 719 C C . LEU A 1 90 ? 4.314 47.022 32.363 1.00 15.89 90 LEU A C 1
ATOM 720 O O . LEU A 1 90 ? 3.484 46.297 32.918 1.00 13.42 90 LEU A O 1
ATOM 725 N N . GLU A 1 91 ? 5.392 46.531 31.749 1.00 12.34 91 GLU A N 1
ATOM 726 C CA . GLU A 1 91 ? 5.652 45.098 31.768 1.00 13.99 91 GLU A CA 1
ATOM 727 C C . GLU A 1 91 ? 5.895 44.592 33.189 1.00 13.80 91 GLU A C 1
ATOM 728 O O . GLU A 1 91 ? 5.350 43.561 33.594 1.00 15.46 91 GLU A O 1
ATOM 734 N N . LYS A 1 92 ? 6.707 45.313 33.950 1.00 15.64 92 LYS A N 1
ATOM 735 C CA . LYS A 1 92 ? 6.988 44.942 35.338 1.00 13.45 92 LYS A CA 1
ATOM 736 C C . LYS A 1 92 ? 5.700 44.792 36.144 1.00 16.67 92 LYS A C 1
ATOM 737 O O . LYS A 1 92 ? 5.494 43.802 36.852 1.00 16.48 92 LYS A O 1
ATOM 743 N N . HIS A 1 93 ? 4.830 45.786 36.014 1.00 14.10 93 HIS A N 1
ATOM 744 C CA . HIS A 1 93 ? 3.534 45.792 36.684 1.00 15.89 93 HIS A CA 1
ATOM 745 C C . HIS A 1 93 ? 2.665 44.596 36.278 1.00 14.77 93 HIS A C 1
ATOM 746 O O . HIS A 1 93 ? 2.016 43.979 37.115 1.00 15.92 93 HIS A O 1
ATOM 753 N N . SER A 1 94 ? 2.668 44.259 34.993 1.00 14.52 94 SER A N 1
ATOM 754 C CA . SER A 1 94 ? 1.751 43.240 34.472 1.00 16.20 94 SER A CA 1
ATOM 755 C C . SER A 1 94 ? 2.055 41.835 34.999 1.00 19.03 94 SER A C 1
ATOM 756 O O . SER A 1 94 ? 1.167 40.986 35.042 1.00 19.39 94 SER A O 1
ATOM 759 N N . LEU A 1 95 ? 3.302 41.601 35.400 1.00 18.41 95 LEU A N 1
ATOM 760 C CA . LEU A 1 95 ? 3.751 40.258 35.788 1.00 21.88 95 LEU A CA 1
ATOM 761 C C . LEU A 1 95 ? 3.561 39.917 37.270 1.00 26.36 95 LEU A C 1
ATOM 762 O O . LEU A 1 95 ? 3.806 38.783 37.684 1.00 27.32 95 LEU A O 1
ATOM 767 N N . VAL A 1 96 ? 3.126 40.882 38.071 1.00 24.14 96 VAL A N 1
ATOM 768 C CA . VAL A 1 96 ? 2.991 40.643 39.507 1.00 25.95 96 VAL A CA 1
ATOM 769 C C . VAL A 1 96 ? 1.537 40.717 39.977 1.00 25.13 96 VAL A C 1
ATOM 770 O O . VAL A 1 96 ? 0.678 41.275 39.294 1.00 25.18 96 VAL A O 1
ATOM 774 N N . ASN A 1 97 ? 1.251 40.120 41.131 1.00 28.53 97 ASN A N 1
ATOM 775 C CA . ASN A 1 97 ? -0.101 40.174 41.679 1.00 30.75 97 ASN A CA 1
ATOM 776 C C . ASN A 1 97 ? -0.401 41.528 42.322 1.00 27.51 97 ASN A C 1
ATOM 777 O O . ASN A 1 97 ? 0.471 42.403 42.392 1.00 27.16 97 ASN A O 1
ATOM 782 N N . SER A 1 98 ? -1.636 41.697 42.783 1.00 30.24 98 SER A N 1
ATOM 783 C CA . SER A 1 98 ? -2.094 42.988 43.290 1.00 31.73 98 SER A CA 1
ATOM 784 C C . SER A 1 98 ? -1.268 43.522 44.465 1.00 29.78 98 SER A C 1
ATOM 785 O O . SER A 1 98 ? -1.047 44.728 44.573 1.00 26.85 98 SER A O 1
ATOM 788 N N . ASP A 1 99 ? -0.803 42.639 45.343 1.00 32.93 99 ASP A N 1
ATOM 789 C CA . ASP A 1 99 ? 0.005 43.098 46.469 1.00 31.86 99 ASP A CA 1
ATOM 790 C C . ASP A 1 99 ? 1.254 43.854 46.009 1.00 32.26 99 ASP A C 1
ATOM 791 O O . ASP A 1 99 ? 1.578 44.912 46.547 1.00 28.90 99 ASP A O 1
ATOM 796 N N . LEU A 1 100 ? 1.941 43.328 44.998 1.00 27.66 100 LEU A N 1
ATOM 797 C CA . LEU A 1 100 ? 3.135 43.983 44.490 1.00 25.30 100 LEU A CA 1
ATOM 798 C C . LEU A 1 100 ? 2.809 45.166 43.582 1.00 23.96 100 LEU A C 1
ATOM 799 O O . LEU A 1 100 ? 3.576 46.125 43.517 1.00 24.67 100 LEU A O 1
ATOM 804 N N . GLN A 1 101 ? 1.676 45.099 42.885 1.00 24.51 101 GLN A N 1
ATOM 805 C CA . GLN A 1 101 ? 1.255 46.209 42.034 1.00 23.78 101 GLN A CA 1
ATOM 806 C C . GLN A 1 101 ? 0.980 47.440 42.881 1.00 21.53 101 GLN A C 1
ATOM 807 O O . GLN A 1 101 ? 1.275 48.562 42.476 1.00 20.50 101 GLN A O 1
ATOM 813 N N . ASN A 1 102 ? 0.414 47.223 44.065 1.00 22.74 102 ASN A N 1
ATOM 814 C CA . ASN A 1 102 ? 0.129 48.313 44.995 1.00 25.46 102 ASN A CA 1
ATOM 815 C C . ASN A 1 102 ? 1.398 49.020 45.448 1.00 22.70 102 ASN A C 1
ATOM 816 O O . ASN A 1 102 ? 1.347 50.127 45.988 1.00 22.42 102 ASN A O 1
ATOM 821 N N . LYS A 1 103 ? 2.540 48.377 45.218 1.00 23.43 103 LYS A N 1
ATOM 822 C CA . LYS A 1 103 ? 3.826 48.911 45.646 1.00 22.06 103 LYS A CA 1
ATOM 823 C C . LYS A 1 103 ? 4.674 49.382 44.467 1.00 21.66 103 LYS A C 1
ATOM 824 O O . LYS A 1 103 ? 5.847 49.701 44.645 1.00 20.39 103 LYS A O 1
ATOM 830 N N . LEU A 1 104 ? 4.094 49.413 43.267 1.00 19.46 104 LEU A N 1
ATOM 831 C CA . LEU A 1 104 ? 4.864 49.755 42.064 1.00 17.72 104 LEU A CA 1
ATOM 832 C C . LEU A 1 104 ? 5.523 51.124 42.203 1.00 16.15 104 LEU A C 1
ATOM 833 O O . LEU A 1 104 ? 6.740 51.262 42.097 1.00 16.30 104 LEU A O 1
ATOM 838 N N . ALA A 1 105 ? 4.711 52.148 42.427 1.00 16.42 105 ALA A N 1
ATOM 839 C CA . ALA A 1 105 ? 5.246 53.493 42.581 1.00 15.47 105 ALA A CA 1
ATOM 840 C C . ALA A 1 105 ? 6.209 53.593 43.759 1.00 17.94 105 ALA A C 1
ATOM 841 O O . ALA A 1 105 ? 7.305 54.142 43.626 1.00 17.69 105 ALA A O 1
ATOM 843 N N . ASP A 1 106 ? 5.792 53.077 44.914 1.00 16.98 106 ASP A N 1
ATOM 844 C CA . ASP A 1 106 ? 6.624 53.158 46.118 1.00 20.43 106 ASP A CA 1
ATOM 845 C C . ASP A 1 106 ? 8.012 52.548 45.914 1.00 19.25 106 ASP A C 1
ATOM 846 O O . ASP A 1 106 ? 9.014 53.131 46.314 1.00 19.81 106 ASP A O 1
ATOM 851 N N . ASP A 1 107 ? 8.070 51.378 45.294 1.00 18.25 107 ASP A N 1
ATOM 852 C CA . ASP A 1 107 ? 9.356 50.720 45.073 1.00 19.55 107 ASP A CA 1
ATOM 853 C C . ASP A 1 107 ? 10.268 51.528 44.149 1.00 19.97 107 ASP A C 1
ATOM 854 O O . ASP A 1 107 ? 11.475 51.651 44.393 1.00 18.48 107 ASP A O 1
ATOM 859 N N . ARG A 1 108 ? 9.686 52.058 43.077 1.00 18.99 108 ARG A N 1
ATOM 860 C CA . ARG A 1 108 ? 10.441 52.841 42.109 1.00 18.11 108 ARG A CA 1
ATOM 861 C C . ARG A 1 108 ? 10.921 54.112 42.800 1.00 16.85 108 ARG A C 1
ATOM 862 O O . ARG A 1 108 ? 12.087 54.505 42.659 1.00 16.92 108 ARG A O 1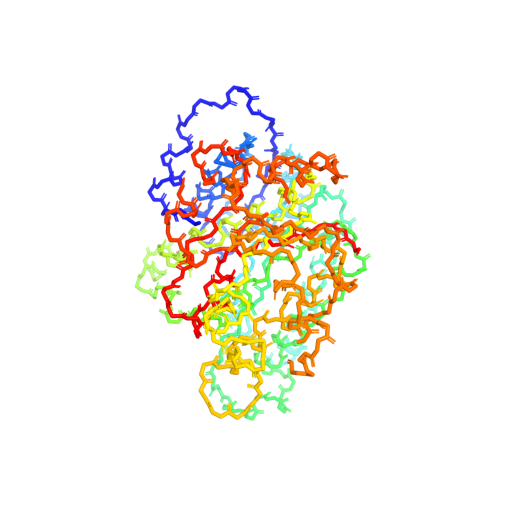
ATOM 870 N N . LEU A 1 109 ? 10.037 54.723 43.587 1.00 14.67 109 LEU A N 1
ATOM 871 C CA . LEU A 1 109 ? 10.390 55.935 44.327 1.00 17.30 109 LEU A CA 1
ATOM 872 C C . LEU A 1 109 ? 11.520 55.656 45.317 1.00 19.18 109 LEU A C 1
ATOM 873 O O . LEU A 1 109 ? 12.417 56.471 45.478 1.00 17.52 109 LEU A O 1
ATOM 878 N N . ASP A 1 110 ? 11.485 54.497 45.968 1.00 18.37 110 ASP A N 1
ATOM 879 C CA . ASP A 1 110 ? 12.578 54.112 46.851 1.00 20.59 110 ASP A CA 1
ATOM 880 C C . ASP A 1 110 ? 13.904 54.049 46.089 1.00 18.84 110 ASP A C 1
ATOM 881 O O . ASP A 1 110 ? 14.940 54.506 46.586 1.00 18.12 110 ASP A O 1
ATOM 886 N N . PHE A 1 111 ? 13.884 53.475 44.888 1.00 18.08 111 PHE A N 1
ATOM 887 C CA . PHE A 1 111 ? 15.115 53.385 44.118 1.00 19.40 111 PHE A CA 1
ATOM 888 C C . PHE A 1 111 ? 15.615 54.781 43.752 1.00 19.18 111 PHE A C 1
ATOM 889 O O . PHE A 1 111 ? 16.815 55.069 43.826 1.00 18.39 111 PHE A O 1
ATOM 897 N N . VAL A 1 112 ? 14.690 55.648 43.345 1.00 19.16 112 VAL A N 1
ATOM 898 C CA . VAL A 1 112 ? 15.066 57.016 43.004 1.00 16.46 112 VAL A CA 1
ATOM 899 C C . VAL A 1 112 ? 15.707 57.740 44.197 1.00 17.05 112 VAL A C 1
ATOM 900 O O . VAL A 1 112 ? 16.741 58.402 44.048 1.00 19.77 112 VAL A O 1
ATOM 904 N N . ARG A 1 113 ? 15.114 57.606 45.381 1.00 19.78 113 ARG A N 1
ATOM 905 C CA . ARG A 1 113 ? 15.708 58.220 46.572 1.00 19.14 113 ARG A CA 1
ATOM 906 C C . ARG A 1 113 ? 17.088 57.648 46.879 1.00 20.47 113 ARG A C 1
ATOM 907 O O . ARG A 1 113 ? 18.003 58.378 47.274 1.00 21.37 113 ARG A O 1
ATOM 915 N N . LEU A 1 114 ? 17.239 56.344 46.696 1.00 20.45 114 LEU A N 1
ATOM 916 C CA . LEU A 1 114 ? 18.529 55.696 46.932 1.00 22.09 114 LEU A CA 1
ATOM 917 C C . LEU A 1 114 ? 19.583 56.317 46.012 1.00 23.09 114 LEU A C 1
ATOM 918 O O . LEU A 1 114 ? 20.677 56.664 46.444 1.00 22.88 114 LEU A O 1
ATOM 923 N N . LEU A 1 115 ? 19.230 56.447 44.740 1.00 22.70 115 LEU A N 1
ATOM 924 C CA . LEU A 1 115 ? 20.067 57.106 43.747 1.00 24.48 115 LEU A CA 1
ATOM 925 C C . LEU A 1 115 ? 20.434 58.528 44.193 1.00 25.69 115 LEU A C 1
ATOM 926 O O . LEU A 1 115 ? 21.598 58.928 44.139 1.00 25.08 115 LEU A O 1
ATOM 931 N N . CYS A 1 116 ? 19.442 59.289 44.645 1.00 19.50 116 CYS A N 1
ATOM 932 C CA . CYS A 1 116 ? 19.699 60.652 45.121 1.00 22.18 116 CYS A CA 1
ATOM 933 C C . CYS A 1 116 ? 20.654 60.696 46.312 1.00 24.54 116 CYS A C 1
ATOM 934 O O . CYS A 1 116 ? 21.491 61.598 46.408 1.00 26.77 116 CYS A O 1
ATOM 937 N N . GLU A 1 117 ? 20.518 59.727 47.218 1.00 25.41 117 GLU A N 1
ATOM 938 C CA . GLU A 1 117 ? 21.287 59.710 48.465 1.00 28.20 117 GLU A CA 1
ATOM 939 C C . GLU A 1 117 ? 22.769 59.434 48.221 1.00 33.73 117 GLU A C 1
ATOM 940 O O . GLU A 1 117 ? 23.616 59.768 49.051 1.00 37.90 117 GLU A O 1
ATOM 946 N N . GLN A 1 118 ? 23.085 58.830 47.081 1.00 29.62 118 GLN A N 1
ATOM 947 C CA . GLN A 1 118 ? 24.473 58.507 46.762 1.00 35.56 118 GLN A CA 1
ATOM 948 C C . GLN A 1 118 ? 25.351 59.752 46.660 1.00 39.38 118 GLN A C 1
ATOM 949 O O . GLN A 1 118 ? 26.522 59.728 47.044 1.00 41.05 118 GLN A O 1
ATOM 955 N N . GLY A 1 119 ? 24.781 60.834 46.141 1.00 40.42 119 GLY A N 1
ATOM 956 C CA . GLY A 1 119 ? 25.492 62.095 46.019 1.00 38.59 119 GLY A CA 1
ATOM 957 C C . GLY A 1 119 ? 26.514 62.118 44.895 1.00 44.25 119 GLY A C 1
ATOM 958 O O . GLY A 1 119 ? 27.638 62.596 45.081 1.00 41.24 119 GLY A O 1
ATOM 959 N N . ILE A 1 120 ? 26.116 61.628 43.722 1.00 39.36 120 ILE A N 1
ATOM 960 C CA . ILE A 1 120 ? 27.038 61.473 42.595 1.00 38.13 120 ILE A CA 1
ATOM 961 C C . ILE A 1 120 ? 26.756 62.433 41.424 1.00 34.63 120 ILE A C 1
ATOM 962 O O . ILE A 1 120 ? 26.055 62.081 40.481 1.00 35.09 120 ILE A O 1
ATOM 967 N N . GLY A 1 121 ? 27.322 63.636 41.470 1.00 31.02 121 GLY A N 1
ATOM 968 C CA . GLY A 1 121 ? 27.046 64.630 40.446 1.00 26.85 121 GLY A CA 1
ATOM 969 C C . GLY A 1 121 ? 25.565 64.977 40.445 1.00 26.26 121 GLY A C 1
ATOM 970 O O . GLY A 1 121 ? 24.871 64.745 41.434 1.00 27.60 121 GLY A O 1
ATOM 971 N N . ARG A 1 122 ? 25.085 65.539 39.341 1.00 23.07 122 ARG A N 1
ATOM 972 C CA . ARG A 1 122 ? 23.665 65.851 39.198 1.00 22.28 122 ARG A CA 1
ATOM 973 C C . ARG A 1 122 ? 22.959 64.736 38.444 1.00 18.13 122 ARG A C 1
ATOM 974 O O . ARG A 1 122 ? 23.531 64.123 37.543 1.00 21.34 122 ARG A O 1
ATOM 982 N N . VAL A 1 123 ? 21.718 64.461 38.825 1.00 16.92 123 VAL A N 1
ATOM 983 C CA . VAL A 1 123 ? 20.932 63.429 38.172 1.00 16.14 123 VAL A CA 1
ATOM 984 C C . VAL A 1 123 ? 19.860 64.082 37.324 1.00 16.03 123 VAL A C 1
ATOM 985 O O . VAL A 1 123 ? 19.213 65.016 37.767 1.00 15.32 123 VAL A O 1
ATOM 989 N N . ILE A 1 124 ? 19.723 63.623 36.085 1.00 15.49 124 ILE A N 1
ATOM 990 C CA . ILE A 1 124 ? 18.603 64.023 35.243 1.00 13.56 124 ILE A CA 1
ATOM 991 C C . ILE A 1 124 ? 17.755 62.778 34.977 1.00 12.94 124 ILE A C 1
ATOM 992 O O . ILE A 1 124 ? 18.252 61.764 34.476 1.00 13.66 124 ILE A O 1
ATOM 997 N N . TYR A 1 125 ? 16.475 62.861 35.318 1.00 13.64 125 TYR A N 1
ATOM 998 C CA . TYR A 1 125 ? 15.625 61.681 35.360 1.00 13.42 125 TYR A CA 1
ATOM 999 C C . TYR A 1 125 ? 14.374 61.934 34.531 1.00 14.04 125 TYR A C 1
ATOM 1000 O O . TYR A 1 125 ? 13.616 62.864 34.823 1.00 14.16 125 TYR A O 1
ATOM 1009 N N . TYR A 1 126 ? 14.173 61.139 33.475 1.00 13.80 126 TYR A N 1
ATOM 1010 C CA . TYR A 1 126 ? 12.962 61.269 32.658 1.00 14.78 126 TYR A CA 1
ATOM 1011 C C . TYR A 1 126 ? 11.757 60.754 33.426 1.00 13.10 126 TYR A C 1
ATOM 1012 O O . TYR A 1 126 ? 11.777 59.629 33.906 1.00 13.69 126 TYR A O 1
ATOM 1021 N N . ASN A 1 127 ? 10.714 61.570 33.556 1.00 12.84 127 ASN A N 1
ATOM 1022 C CA . ASN A 1 127 ? 9.482 61.079 34.153 1.00 13.01 127 ASN A CA 1
ATOM 1023 C C . ASN A 1 127 ? 8.684 60.274 33.134 1.00 13.49 127 ASN A C 1
ATOM 1024 O O . ASN A 1 127 ? 9.187 59.970 32.043 1.00 13.21 127 ASN A O 1
ATOM 1029 N N . TYR A 1 128 ? 7.450 59.929 33.482 1.00 13.79 128 TYR A N 1
ATOM 1030 C CA . TYR A 1 128 ? 6.742 58.837 32.804 1.00 15.28 128 TYR A CA 1
ATOM 1031 C C . TYR A 1 128 ? 5.481 59.268 32.047 1.00 11.88 128 TYR A C 1
ATOM 1032 O O . TYR A 1 128 ? 4.452 59.559 32.658 1.00 14.00 128 TYR A O 1
ATOM 1041 N N . PRO A 1 129 ? 5.538 59.286 30.704 1.00 12.36 129 PRO A N 1
ATOM 1042 C CA . PRO A 1 129 ? 4.284 59.534 29.977 1.00 12.28 129 PRO A CA 1
ATOM 1043 C C . PRO A 1 129 ? 3.305 58.390 30.218 1.00 12.27 129 PRO A C 1
ATOM 1044 O O . PRO A 1 129 ? 3.704 57.218 30.242 1.00 13.96 129 PRO A O 1
ATOM 1048 N N . GLU A 1 130 ? 2.029 58.706 30.380 1.00 11.75 130 GLU A N 1
ATOM 1049 C CA . GLU A 1 130 ? 1.077 57.644 30.681 1.00 12.65 130 GLU A CA 1
ATOM 1050 C C . GLU A 1 130 ? 0.833 56.742 29.471 1.00 15.69 130 GLU A C 1
ATOM 1051 O O . GLU A 1 130 ? 0.583 57.224 28.370 1.00 15.64 130 GLU A O 1
ATOM 1057 N N . ILE A 1 131 ? 0.936 55.432 29.673 1.00 15.68 131 ILE A N 1
ATOM 1058 C CA . ILE A 1 131 ? 0.357 54.494 28.722 1.00 13.64 131 ILE A CA 1
ATOM 1059 C C . ILE A 1 131 ? -0.920 53.977 29.371 1.00 13.60 131 ILE A C 1
ATOM 1060 O O . ILE A 1 131 ? -0.870 53.293 30.387 1.00 15.81 131 ILE A O 1
ATOM 1065 N N . GLU A 1 132 ? -2.066 54.367 28.831 1.00 14.80 132 GLU A N 1
ATOM 1066 C CA . GLU A 1 132 ? -3.335 53.910 29.371 1.00 13.42 132 GLU A CA 1
ATOM 1067 C C . GLU A 1 132 ? -3.595 52.493 28.857 1.00 16.34 132 GLU A C 1
ATOM 1068 O O . GLU A 1 132 ? -3.770 52.293 27.658 1.00 15.51 132 GLU A O 1
ATOM 1074 N N . ASP A 1 133 ? -3.597 51.504 29.747 1.00 12.56 133 ASP A N 1
ATOM 1075 C CA . ASP A 1 133 ? -3.698 50.115 29.286 1.00 14.43 133 ASP A CA 1
ATOM 1076 C C . ASP A 1 133 ? -5.146 49.690 29.017 1.00 14.51 133 ASP A C 1
ATOM 1077 O O . ASP A 1 133 ? -5.402 48.636 28.422 1.00 14.70 133 ASP A O 1
ATOM 1082 N N . THR A 1 134 ? -6.074 50.553 29.417 1.00 14.96 134 THR A N 1
ATOM 1083 C CA . THR A 1 134 ? -7.516 50.296 29.328 1.00 15.40 134 THR A CA 1
ATOM 1084 C C . THR A 1 134 ? -7.988 48.970 29.927 1.00 17.06 134 THR A C 1
ATOM 1085 O O . THR A 1 134 ? -9.064 48.489 29.580 1.00 16.43 134 THR A O 1
ATOM 1089 N N . ILE A 1 135 ? -7.196 48.391 30.825 1.00 14.51 135 ILE A N 1
ATOM 1090 C CA . ILE A 1 135 ? -7.587 47.165 31.525 1.00 14.71 135 ILE A CA 1
ATOM 1091 C C . ILE A 1 135 ? -8.882 47.361 32.331 1.00 14.73 135 ILE A C 1
ATOM 1092 O O . ILE A 1 135 ? -9.733 46.457 32.405 1.00 14.71 135 ILE A O 1
ATOM 1097 N N . TRP A 1 136 ? -9.024 48.546 32.923 1.00 13.86 136 TRP A N 1
ATOM 1098 C CA . TRP A 1 136 ? -10.221 48.908 33.683 1.00 17.82 136 TRP A CA 1
ATOM 1099 C C . TRP A 1 136 ? -11.070 49.973 33.008 1.00 17.02 136 TRP A C 1
ATOM 1100 O O . TRP A 1 136 ? -12.098 50.369 33.549 1.00 17.94 136 TRP A O 1
ATOM 1111 N N . GLY A 1 137 ? -10.647 50.454 31.850 1.00 15.77 137 GLY A N 1
ATOM 1112 C CA . GLY A 1 137 ? -11.200 51.698 31.337 1.00 17.05 137 GLY A CA 1
ATOM 1113 C C . GLY A 1 137 ? -10.838 52.873 32.244 1.00 14.06 137 GLY A C 1
ATOM 1114 O O . GLY A 1 137 ? -9.840 52.829 32.975 1.00 15.11 137 GLY A O 1
ATOM 1115 N N . SER A 1 138 ? -11.651 53.929 32.205 1.00 12.87 138 SER A N 1
ATOM 1116 C CA . SER A 1 138 ? -11.446 55.069 33.080 1.00 13.38 138 SER A CA 1
ATOM 1117 C C . SER A 1 138 ? -11.565 54.681 34.548 1.00 15.31 138 SER A C 1
ATOM 1118 O O . SER A 1 138 ? -11.077 55.397 35.419 1.00 14.74 138 SER A O 1
ATOM 1121 N N . TYR A 1 139 ? -12.244 53.567 34.817 1.00 14.39 139 TYR A N 1
ATOM 1122 C CA . TYR A 1 139 ? -12.446 53.101 36.190 1.00 15.54 139 TYR A CA 1
ATOM 1123 C C . TYR A 1 139 ? -11.109 52.855 36.895 1.00 15.81 139 TYR A C 1
ATOM 1124 O O . TYR A 1 139 ? -11.056 52.742 38.125 1.00 15.64 139 TYR A O 1
ATOM 1133 N N . ALA A 1 140 ? -10.025 52.786 36.128 1.00 13.32 140 ALA A N 1
ATOM 1134 C CA . ALA A 1 140 ? -8.697 52.589 36.723 1.00 15.02 140 ALA A CA 1
ATOM 1135 C C . ALA A 1 140 ? -8.388 53.569 37.862 1.00 14.36 140 ALA A C 1
ATOM 1136 O O . ALA A 1 140 ? -7.613 53.250 38.765 1.00 14.47 140 ALA A O 1
ATOM 1138 N N . THR A 1 141 ? -8.966 54.767 37.816 1.00 13.12 141 THR A N 1
ATOM 1139 C CA . THR A 1 141 ? -8.640 55.769 38.838 1.00 13.08 141 THR A CA 1
ATOM 1140 C C . THR A 1 141 ? -9.102 55.351 40.238 1.00 15.21 141 THR A C 1
ATOM 1141 O O . THR A 1 141 ? -8.587 55.847 41.238 1.00 16.36 141 THR A O 1
ATOM 1145 N N . LYS A 1 142 ? -10.070 54.439 40.292 1.00 15.32 142 LYS A N 1
ATOM 1146 C CA . LYS A 1 142 ? -10.655 53.968 41.552 1.00 16.59 142 LYS A CA 1
ATOM 1147 C C . LYS A 1 142 ? -9.934 52.752 42.103 1.00 18.10 142 LYS A C 1
ATOM 1148 O O . LYS A 1 142 ? -10.237 52.285 43.209 1.00 19.63 142 LYS A O 1
ATOM 1154 N N . VAL A 1 143 ? -8.983 52.239 41.330 1.00 14.72 143 VAL A N 1
ATOM 1155 C CA . VAL A 1 143 ? -8.293 51.002 41.673 1.00 16.79 143 VAL A CA 1
ATOM 1156 C C . VAL A 1 143 ? -6.818 51.292 41.950 1.00 16.34 143 VAL A C 1
ATOM 1157 O O . VAL A 1 143 ? -6.039 51.555 41.029 1.00 15.38 143 VAL A O 1
ATOM 1161 N N . GLN A 1 144 ? -6.436 51.265 43.225 1.00 14.52 144 GLN A N 1
ATOM 1162 C CA . GLN A 1 144 ? -5.065 51.610 43.593 1.00 16.78 144 GLN A CA 1
ATOM 1163 C C . GLN A 1 144 ? -3.999 50.787 42.868 1.00 17.65 144 GLN A C 1
ATOM 1164 O O . GLN A 1 144 ? -2.924 51.295 42.548 1.00 16.07 144 GLN A O 1
ATOM 1170 N N . SER A 1 145 ? -4.288 49.517 42.610 1.00 16.36 145 SER A N 1
ATOM 1171 C CA . SER A 1 145 ? -3.275 48.644 42.023 1.00 18.15 145 SER A CA 1
ATOM 1172 C C . SER A 1 145 ? -3.173 48.805 40.504 1.00 16.48 145 SER A C 1
ATOM 1173 O O . SER A 1 145 ? -2.330 48.168 39.878 1.00 16.75 145 SER A O 1
ATOM 1176 N N . SER A 1 146 ? -4.032 49.635 39.911 1.00 15.78 146 SER A N 1
ATOM 1177 C CA . SER A 1 146 ? -4.031 49.797 38.451 1.00 15.68 146 SER A CA 1
ATOM 1178 C C . SER A 1 146 ? -2.770 50.519 37.999 1.00 13.98 146 SER A C 1
ATOM 1179 O O . SER A 1 146 ? -2.164 51.270 38.777 1.00 13.51 146 SER A O 1
ATOM 1182 N N . PHE A 1 147 ? -2.366 50.297 36.747 1.00 13.39 147 PHE A N 1
ATOM 1183 C CA . PHE A 1 147 ? -1.164 50.955 36.238 1.00 13.88 147 PHE A CA 1
ATOM 1184 C C . PHE A 1 147 ? -1.377 52.459 36.166 1.00 15.28 147 PHE A C 1
ATOM 1185 O O . PHE A 1 147 ? -0.471 53.228 36.467 1.00 13.89 147 PHE A O 1
ATOM 1193 N N . THR A 1 148 ? -2.570 52.876 35.760 1.00 14.52 148 THR A N 1
ATOM 1194 C CA . THR A 1 148 ? -2.880 54.306 35.663 1.00 15.37 148 THR A CA 1
ATOM 1195 C C . THR A 1 148 ? -2.773 55.013 37.012 1.00 15.22 148 THR A C 1
ATOM 1196 O O . THR A 1 148 ? -2.177 56.090 37.106 1.00 16.61 148 THR A O 1
ATOM 1200 N N . TYR A 1 149 ? -3.315 54.403 38.062 1.00 15.51 149 TYR A N 1
ATOM 1201 C CA . TYR A 1 149 ? -3.167 54.978 39.396 1.00 13.66 149 TYR A CA 1
ATOM 1202 C C . TYR A 1 149 ? -1.701 55.031 39.860 1.00 14.30 149 TYR A C 1
ATOM 1203 O O . TYR A 1 149 ? -1.226 56.075 40.304 1.00 16.03 149 TYR A O 1
ATOM 1212 N N . GLN A 1 150 ? -0.992 53.910 39.755 1.00 13.68 150 GLN A N 1
ATOM 1213 C CA . GLN A 1 150 ? 0.398 53.851 40.193 1.00 15.59 150 GLN A CA 1
ATOM 1214 C C . GLN A 1 150 ? 1.276 54.855 39.455 1.00 15.74 150 GLN A C 1
ATOM 1215 O O . GLN A 1 150 ? 2.146 55.490 40.056 1.00 15.51 150 GLN A O 1
ATOM 1221 N N . LEU A 1 151 ? 1.050 55.006 38.153 1.00 13.80 151 LEU A N 1
ATOM 1222 C CA . LEU A 1 151 ? 1.864 55.945 37.377 1.00 14.01 151 LEU A CA 1
ATOM 1223 C C . LEU A 1 151 ? 1.594 57.404 37.757 1.00 14.46 151 LEU A C 1
ATOM 1224 O O . LEU A 1 151 ? 2.506 58.214 37.823 1.00 14.08 151 LEU A O 1
ATOM 1229 N N . THR A 1 152 ? 0.333 57.728 38.000 1.00 13.84 152 THR A N 1
ATOM 1230 C CA . THR A 1 152 ? -0.058 59.068 38.415 1.00 14.74 152 THR A CA 1
ATOM 1231 C C . THR A 1 152 ? 0.541 59.419 39.779 1.00 14.08 152 THR A C 1
ATOM 1232 O O . THR A 1 152 ? 1.069 60.516 39.979 1.00 16.74 152 THR A O 1
ATOM 1236 N N . LYS A 1 153 ? 0.474 58.474 40.706 1.00 14.86 153 LYS A N 1
ATOM 1237 C CA . LYS A 1 153 ? 1.138 58.611 42.002 1.00 17.10 153 LYS A CA 1
ATOM 1238 C C . LYS A 1 153 ? 2.648 58.799 41.820 1.00 17.47 153 LYS A C 1
ATOM 1239 O O . LYS A 1 153 ? 3.256 59.707 42.402 1.00 16.82 153 LYS A O 1
ATOM 1245 N N . LEU A 1 154 ? 3.257 57.926 41.021 1.00 15.24 154 LEU A N 1
ATOM 1246 C CA . LEU A 1 154 ? 4.698 57.996 40.773 1.00 15.72 154 LEU A CA 1
ATOM 1247 C C . LEU A 1 154 ? 5.140 59.370 40.249 1.00 16.81 154 LEU A C 1
ATOM 1248 O O . LEU A 1 154 ? 6.097 59.946 40.754 1.00 14.54 154 LEU A O 1
ATOM 1253 N N . ASN A 1 155 ? 4.455 59.896 39.237 1.00 14.84 155 ASN A N 1
ATOM 1254 C CA . ASN A 1 155 ? 4.885 61.166 38.644 1.00 16.64 155 ASN A CA 1
ATOM 1255 C C . ASN A 1 155 ? 4.745 62.320 39.623 1.00 17.66 155 ASN A C 1
ATOM 1256 O O . ASN A 1 155 ? 5.571 63.245 39.643 1.00 15.58 155 ASN A O 1
ATOM 1261 N N . TYR A 1 156 ? 3.701 62.263 40.441 1.00 14.78 156 TYR A N 1
ATOM 1262 C CA . TYR A 1 156 ? 3.490 63.280 41.468 1.00 16.69 156 TYR A CA 1
ATOM 1263 C C . TYR A 1 156 ? 4.612 63.250 42.502 1.00 17.71 156 TYR A C 1
ATOM 1264 O O . TYR A 1 156 ? 5.226 64.275 42.793 1.00 14.75 156 TYR A O 1
ATOM 1273 N N . GLU A 1 157 ? 4.894 62.071 43.043 1.00 18.07 157 GLU A N 1
ATOM 1274 C CA . GLU A 1 157 ? 5.937 61.956 44.063 1.00 16.95 157 GLU A CA 1
ATOM 1275 C C . GLU A 1 157 ? 7.337 62.239 43.517 1.00 16.10 157 GLU A C 1
ATOM 1276 O O . GLU A 1 157 ? 8.195 62.728 44.241 1.00 15.56 157 GLU A O 1
ATOM 1282 N N . LEU A 1 158 ? 7.571 61.934 42.241 1.00 14.44 158 LEU A N 1
ATOM 1283 C CA . LEU A 1 158 ? 8.838 62.289 41.616 1.00 16.44 158 LEU A CA 1
ATOM 1284 C C . LEU A 1 158 ? 9.057 63.787 41.679 1.00 16.37 158 LEU A C 1
ATOM 1285 O O . LEU A 1 158 ? 10.174 64.253 41.893 1.00 16.07 158 LEU A O 1
ATOM 1298 N N . ASN A 1 160 ? 7.918 65.796 43.978 1.00 15.61 160 ASN A N 1
ATOM 1299 C CA . ASN A 1 160 ? 8.268 66.056 45.367 1.00 17.13 160 ASN A CA 1
ATOM 1300 C C . ASN A 1 160 ? 9.718 65.675 45.669 1.00 18.21 160 ASN A C 1
ATOM 1301 O O . ASN A 1 160 ? 10.407 66.384 46.400 1.00 19.04 160 ASN A O 1
ATOM 1306 N N . ILE A 1 161 ? 10.198 64.578 45.085 1.00 17.53 161 ILE A N 1
ATOM 1307 C CA . ILE A 1 161 ? 11.613 64.239 45.227 1.00 17.82 161 ILE A CA 1
ATOM 1308 C C . ILE A 1 161 ? 12.503 65.350 44.660 1.00 18.11 161 ILE A C 1
ATOM 1309 O O . ILE A 1 161 ? 13.503 65.725 45.278 1.00 18.76 161 ILE A O 1
ATOM 1314 N N . SER A 1 162 ? 12.132 65.906 43.507 1.00 17.14 162 SER A N 1
ATOM 1315 C CA . SER A 1 162 ? 12.941 66.984 42.924 1.00 17.05 162 SE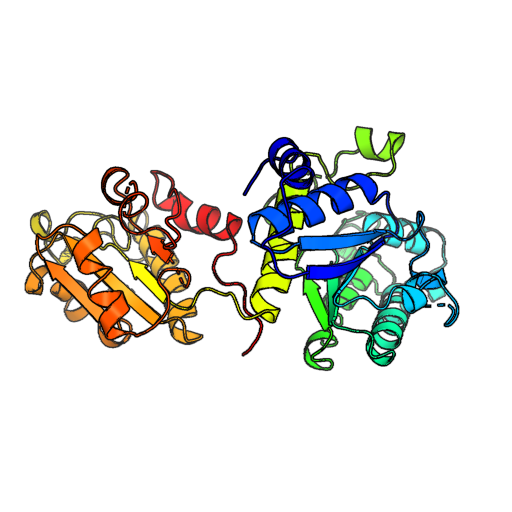R A CA 1
ATOM 1316 C C . SER A 1 162 ? 12.979 68.220 43.811 1.00 17.61 162 SER A C 1
ATOM 1317 O O . SER A 1 162 ? 13.937 68.992 43.763 1.00 18.00 162 SER A O 1
ATOM 1320 N N . GLN A 1 163 ? 11.947 68.405 44.629 1.00 18.89 163 GLN A N 1
ATOM 1321 C CA . GLN A 1 163 ? 11.894 69.572 45.518 1.00 20.23 163 GLN A CA 1
ATOM 1322 C C . GLN A 1 163 ? 12.692 69.348 46.807 1.00 23.93 163 GLN A C 1
ATOM 1323 O O . GLN A 1 163 ? 13.015 70.298 47.523 1.00 30.33 163 GLN A O 1
ATOM 1329 N N . ALA A 1 164 ? 13.020 68.092 47.084 1.00 20.79 164 ALA A N 1
ATOM 1330 C CA . ALA A 1 164 ? 13.729 67.720 48.299 1.00 20.73 164 ALA A CA 1
ATOM 1331 C C . ALA A 1 164 ? 15.230 67.583 48.046 1.00 24.07 164 ALA A C 1
ATOM 1332 O O . ALA A 1 164 ? 16.042 67.776 48.959 1.00 25.30 164 ALA A O 1
ATOM 1334 N N . TYR A 1 165 ? 15.596 67.244 46.810 1.00 20.23 165 TYR A N 1
ATOM 1335 C CA . TYR A 1 165 ? 16.999 66.996 46.465 1.00 19.00 165 TYR A CA 1
ATOM 1336 C C . TYR A 1 165 ? 17.464 67.942 45.368 1.00 22.36 165 TYR A C 1
ATOM 1337 O O . TYR A 1 165 ? 17.108 67.769 44.199 1.00 17.95 165 TYR A O 1
ATOM 1346 N N . PRO A 1 166 ? 18.270 68.945 45.737 1.00 23.05 166 PRO A N 1
ATOM 1347 C CA . PRO A 1 166 ? 18.737 69.963 44.790 1.00 23.17 166 PRO A CA 1
ATOM 1348 C C . PRO A 1 166 ? 19.519 69.374 43.627 1.00 21.79 166 PRO A C 1
ATOM 1349 O O . PRO A 1 166 ? 19.630 70.006 42.572 1.00 23.88 166 PRO A O 1
ATOM 1353 N N A ASN A 1 167 ? 20.028 68.163 43.844 0.54 20.80 167 ASN A N 1
ATOM 1354 N N B ASN A 1 167 ? 20.093 68.186 43.791 0.46 20.78 167 ASN A N 1
ATOM 1355 C CA A ASN A 1 167 ? 20.866 67.456 42.895 0.54 20.52 167 ASN A CA 1
ATOM 1356 C CA B ASN A 1 167 ? 20.867 67.614 42.696 0.46 20.48 167 ASN A CA 1
ATOM 1357 C C A ASN A 1 167 ? 20.061 66.705 41.835 0.54 19.20 167 ASN A C 1
ATOM 1358 C C B ASN A 1 167 ? 20.065 66.647 41.826 0.46 19.20 167 ASN A C 1
ATOM 1359 O O A ASN A 1 167 ? 20.601 66.300 40.804 0.54 18.54 167 ASN A O 1
ATOM 1360 O O B ASN A 1 167 ? 20.613 66.012 40.926 0.46 18.88 167 ASN A O 1
ATOM 1369 N N . PHE A 1 168 ? 18.763 66.555 42.087 1.00 16.45 168 PHE A N 1
ATOM 1370 C CA . PHE A 1 168 ? 17.878 65.728 41.262 1.00 18.65 168 PHE A CA 1
ATOM 1371 C C . PHE A 1 168 ? 16.995 66.580 40.362 1.00 15.03 168 PHE A C 1
ATOM 1372 O O . PHE A 1 168 ? 16.173 67.351 40.846 1.00 17.88 168 PHE A O 1
ATOM 1380 N N . PHE A 1 169 ? 17.172 66.438 39.052 1.00 13.00 169 PHE A N 1
ATOM 1381 C CA . PHE A 1 169 ? 16.355 67.155 38.082 1.00 13.44 169 PHE A CA 1
ATOM 1382 C C . PHE A 1 169 ? 15.514 66.201 37.251 1.00 13.64 169 PHE A C 1
ATOM 1383 O O . PHE A 1 169 ? 16.006 65.186 36.745 1.00 15.83 169 PHE A O 1
ATOM 1391 N N . ILE A 1 170 ? 14.240 66.538 37.094 1.00 13.18 170 ILE A N 1
ATOM 1392 C CA . ILE A 1 170 ? 13.390 65.812 36.176 1.00 13.28 170 ILE A CA 1
ATOM 1393 C C . ILE A 1 170 ? 13.516 66.431 34.785 1.00 13.30 170 ILE A C 1
ATOM 1394 O O . ILE A 1 170 ? 13.653 67.657 34.648 1.00 15.07 170 ILE A O 1
ATOM 1399 N N . CYS A 1 171 ? 13.521 65.586 33.762 1.00 11.93 171 CYS A N 1
ATOM 1400 C CA . CYS A 1 171 ? 13.246 66.045 32.405 1.00 12.01 171 CYS A CA 1
ATOM 1401 C C . CYS A 1 171 ? 11.810 65.608 32.090 1.00 13.84 171 CYS A C 1
ATOM 1402 O O . CYS A 1 171 ? 11.488 64.420 32.170 1.00 13.82 171 CYS A O 1
ATOM 1405 N N . ASN A 1 172 ? 10.959 66.573 31.745 1.00 13.07 172 ASN A N 1
ATOM 1406 C CA . ASN A 1 172 ? 9.507 66.351 31.700 1.00 12.61 172 ASN A CA 1
ATOM 1407 C C . ASN A 1 172 ? 9.044 65.646 30.424 1.00 13.12 172 ASN A C 1
ATOM 1408 O O . ASN A 1 172 ? 8.261 66.194 29.643 1.00 13.57 172 ASN A O 1
ATOM 1413 N N . LEU A 1 173 ? 9.526 64.424 30.233 1.00 14.69 173 LEU A N 1
ATOM 1414 C CA . LEU A 1 173 ? 9.128 63.593 29.096 1.00 10.91 173 LEU A CA 1
ATOM 1415 C C . LEU A 1 173 ? 7.608 63.461 29.015 1.00 14.43 173 LEU A C 1
ATOM 1416 O O . LEU A 1 173 ? 7.034 63.434 27.921 1.00 11.57 173 LEU A O 1
ATOM 1421 N N . ALA A 1 174 ? 6.952 63.414 30.170 1.00 11.66 174 ALA A N 1
ATOM 1422 C CA . ALA A 1 174 ? 5.495 63.285 30.211 1.00 14.59 174 ALA A CA 1
ATOM 1423 C C . ALA A 1 174 ? 4.805 64.482 29.553 1.00 16.05 174 ALA A C 1
ATOM 1424 O O . ALA A 1 174 ? 3.908 64.311 28.723 1.00 14.73 174 ALA A O 1
ATOM 1426 N N . GLY A 1 175 ? 5.234 65.690 29.911 1.00 12.92 175 GLY A N 1
ATOM 1427 C CA . GLY A 1 175 ? 4.641 66.896 29.353 1.00 12.59 175 GLY A CA 1
ATOM 1428 C C . GLY A 1 175 ? 4.973 67.047 27.875 1.00 14.56 175 GLY A C 1
ATOM 1429 O O . GLY A 1 175 ? 4.150 67.509 27.083 1.00 12.42 175 GLY A O 1
ATOM 1430 N N . ILE A 1 176 ? 6.203 66.692 27.514 1.00 14.63 176 ILE A N 1
ATOM 1431 C CA . ILE A 1 176 ? 6.621 66.704 26.119 1.00 14.32 176 ILE A CA 1
ATOM 1432 C C . ILE A 1 176 ? 5.711 65.773 25.309 1.00 12.89 176 ILE A C 1
ATOM 1433 O O . ILE A 1 176 ? 5.162 66.155 24.270 1.00 13.42 176 ILE A O 1
ATOM 1438 N N A SER A 1 177 ? 5.565 64.544 25.789 0.52 14.04 177 SER A N 1
ATOM 1439 N N B SER A 1 177 ? 5.549 64.551 25.804 0.48 14.04 177 SER A N 1
ATOM 1440 C CA A SER A 1 177 ? 4.785 63.530 25.092 0.52 13.44 177 SER A CA 1
ATOM 1441 C CA B SER A 1 177 ? 4.786 63.514 25.115 0.48 13.44 177 SER A CA 1
ATOM 1442 C C A SER A 1 177 ? 3.295 63.881 25.025 0.52 13.25 177 SER A C 1
ATOM 1443 C C B SER A 1 177 ? 3.286 63.826 25.060 0.48 13.30 177 SER A C 1
ATOM 1444 O O A SER A 1 177 ? 2.608 63.517 24.065 0.52 12.82 177 SER A O 1
ATOM 1445 O O B SER A 1 177 ? 2.583 63.385 24.143 0.48 12.81 177 SER A O 1
ATOM 1450 N N . ALA A 1 178 ? 2.791 64.569 26.048 1.00 12.43 178 ALA A N 1
ATOM 1451 C CA . ALA A 1 178 ? 1.375 64.983 26.046 1.00 11.71 178 ALA A CA 1
ATOM 1452 C C . ALA A 1 178 ? 1.070 65.849 24.824 1.00 13.16 178 ALA A C 1
ATOM 1453 O O . ALA A 1 178 ? -0.024 65.802 24.287 1.00 13.70 178 ALA A O 1
ATOM 1455 N N . LYS A 1 179 ? 2.034 66.650 24.386 1.00 13.12 179 LYS A N 1
ATOM 1456 C CA . LYS A 1 179 ? 1.827 67.486 23.203 1.00 11.81 179 LYS A CA 1
ATOM 1457 C C . LYS A 1 179 ? 1.877 66.686 21.900 1.00 13.28 179 LYS A C 1
ATOM 1458 O O . LYS A 1 179 ? 0.964 66.755 21.089 1.00 16.59 179 LYS A O 1
ATOM 1464 N N . TYR A 1 180 ? 2.954 65.928 21.695 1.00 12.65 180 TYR A N 1
ATOM 1465 C CA . TYR A 1 180 ? 3.148 65.219 20.435 1.00 14.21 180 TYR A CA 1
ATOM 1466 C C . TYR A 1 180 ? 2.329 63.931 20.351 1.00 14.11 180 TYR A C 1
ATOM 1467 O O . TYR A 1 180 ? 1.931 63.514 19.264 1.00 15.68 180 TYR A O 1
ATOM 1476 N N . GLY A 1 181 ? 2.111 63.294 21.497 1.00 12.03 181 GLY A N 1
ATOM 1477 C CA . GLY A 1 181 ? 1.373 62.037 21.540 1.00 13.26 181 GLY A CA 1
ATOM 1478 C C . GLY A 1 181 ? 2.275 60.826 21.385 1.00 14.96 181 GLY A C 1
ATOM 1479 O O . GLY A 1 181 ? 3.249 60.851 20.633 1.00 14.16 181 GLY A O 1
ATOM 1480 N N . ARG A 1 182 ? 1.934 59.749 22.085 1.00 13.86 182 ARG A N 1
ATOM 1481 C CA . ARG A 1 182 ? 2.689 58.510 21.973 1.00 14.58 182 ARG A CA 1
ATOM 1482 C C . ARG A 1 182 ? 2.661 57.989 20.534 1.00 13.99 182 ARG A C 1
ATOM 1483 O O . ARG A 1 182 ? 3.620 57.387 20.080 1.00 14.48 182 ARG A O 1
ATOM 1491 N N . ASN A 1 183 ? 1.581 58.261 19.806 1.00 16.24 183 ASN A N 1
ATOM 1492 C CA . ASN A 1 183 ? 1.511 57.879 18.388 1.00 16.91 183 ASN A CA 1
ATOM 1493 C C . ASN A 1 183 ? 2.703 58.397 17.574 1.00 16.69 183 ASN A C 1
ATOM 1494 O O . ASN A 1 183 ? 3.113 57.779 16.595 1.00 20.74 183 ASN A O 1
ATOM 1499 N N . PHE A 1 184 ? 3.273 59.519 18.005 1.00 16.62 184 PHE A N 1
ATOM 1500 C CA . PHE A 1 184 ? 4.420 60.128 17.340 1.00 15.50 184 PHE A CA 1
ATOM 1501 C C . PHE A 1 184 ? 5.743 59.771 18.039 1.00 19.30 184 PHE A C 1
ATOM 1502 O O . PHE A 1 184 ? 6.771 59.576 17.388 1.00 18.26 184 PHE A O 1
ATOM 1518 N N . PHE A 1 186 ? 6.567 57.129 19.865 1.00 15.89 186 PHE A N 1
ATOM 1519 C CA . PHE A 1 186 ? 6.868 55.698 19.931 1.00 17.12 186 PHE A CA 1
ATOM 1520 C C . PHE A 1 186 ? 6.661 55.063 18.558 1.00 19.30 186 PHE A C 1
ATOM 1521 O O . PHE A 1 186 ? 5.662 55.322 17.888 1.00 19.09 186 PHE A O 1
ATOM 1529 N N . ASP A 1 187 ? 7.613 54.233 18.141 1.00 18.96 187 ASP A N 1
ATOM 1530 C CA . ASP A 1 187 ? 7.550 53.566 16.846 1.00 17.86 187 ASP A CA 1
ATOM 1531 C C . ASP A 1 187 ? 7.566 52.065 17.127 1.00 20.42 187 ASP A C 1
ATOM 1532 O O . ASP A 1 187 ? 8.617 51.474 17.385 1.00 18.94 187 ASP A O 1
ATOM 1537 N N . SER A 1 188 ? 6.390 51.450 17.118 1.00 20.83 188 SER A N 1
ATOM 1538 C CA . SER A 1 188 ? 6.280 50.050 17.488 1.00 19.71 188 SER A CA 1
ATOM 1539 C C . SER A 1 188 ? 7.201 49.138 16.681 1.00 18.29 188 SER A C 1
ATOM 1540 O O . SER A 1 188 ? 7.869 48.270 17.233 1.00 17.97 188 SER A O 1
ATOM 1543 N N . SER A 1 189 ? 7.232 49.335 15.369 1.00 19.09 189 SER A N 1
ATOM 1544 C CA . SER A 1 189 ? 7.968 48.440 14.490 1.00 21.87 189 SER A CA 1
ATOM 1545 C C . SER A 1 189 ? 9.464 48.464 14.806 1.00 20.88 189 SER A C 1
ATOM 1546 O O . SER A 1 189 ? 10.118 47.427 14.852 1.00 22.22 189 SER A O 1
ATOM 1549 N N . VAL A 1 190 ? 9.999 49.660 15.015 1.00 18.70 190 VAL A N 1
ATOM 1550 C CA . VAL A 1 190 ? 11.393 49.815 15.399 1.00 18.40 190 VAL A CA 1
ATOM 1551 C C . VAL A 1 190 ? 11.655 49.192 16.772 1.00 19.96 190 VAL A C 1
ATOM 1552 O O . VAL A 1 190 ? 12.629 48.456 16.950 1.00 20.64 190 VAL A O 1
ATOM 1556 N N . TYR A 1 191 ? 10.782 49.472 17.739 1.00 17.38 191 TYR A N 1
ATOM 1557 C CA . TYR A 1 191 ? 10.952 48.922 19.085 1.00 16.18 191 TYR A CA 1
ATOM 1558 C C . TYR A 1 191 ? 10.966 47.393 19.081 1.00 17.78 191 TYR A C 1
ATOM 1559 O O . TYR A 1 191 ? 11.789 46.761 19.745 1.00 17.12 191 TYR A O 1
ATOM 1568 N N . VAL A 1 192 ? 10.053 46.795 18.333 1.00 18.48 192 VAL A N 1
ATOM 1569 C CA . VAL A 1 192 ? 9.990 45.343 18.273 1.00 17.99 192 VAL A CA 1
ATOM 1570 C C . VAL A 1 192 ? 11.331 44.761 17.814 1.00 19.44 192 VAL A C 1
ATOM 1571 O O . VAL A 1 192 ? 11.817 43.763 18.361 1.00 20.22 192 VAL A O 1
ATOM 1575 N N . ASN A 1 193 ? 11.957 45.419 16.846 1.00 19.75 193 ASN A N 1
ATOM 1576 C CA . ASN A 1 193 ? 13.162 44.870 16.231 1.00 19.91 193 ASN A CA 1
ATOM 1577 C C . ASN A 1 193 ? 14.489 45.375 16.800 1.00 20.21 193 ASN A C 1
ATOM 1578 O O . ASN A 1 193 ? 15.550 44.824 16.487 1.00 20.32 193 ASN A O 1
ATOM 1583 N N . THR A 1 194 ? 14.442 46.410 17.634 1.00 21.84 194 THR A N 1
ATOM 1584 C CA . THR A 1 194 ? 15.680 47.037 18.092 1.00 19.83 194 THR A CA 1
ATOM 1585 C C . THR A 1 194 ? 15.712 47.401 19.574 1.00 18.85 194 THR A C 1
ATOM 1586 O O . THR A 1 194 ? 16.776 47.740 20.102 1.00 18.32 194 THR A O 1
ATOM 1590 N N . GLU A 1 195 ? 14.556 47.347 20.229 1.00 18.08 195 GLU A N 1
ATOM 1591 C CA . GLU A 1 195 ? 14.437 47.770 21.627 1.00 16.99 195 GLU A CA 1
ATOM 1592 C C . GLU A 1 195 ? 14.591 49.291 21.788 1.00 17.10 195 GLU A C 1
ATOM 1593 O O . GLU A 1 195 ? 14.692 49.806 22.903 1.00 16.39 195 GLU A O 1
ATOM 1599 N N . ILE A 1 196 ? 14.582 50.013 20.673 1.00 14.09 196 ILE A N 1
ATOM 1600 C CA . ILE A 1 196 ? 14.600 51.473 20.740 1.00 15.64 196 ILE A CA 1
ATOM 1601 C C . ILE A 1 196 ? 13.173 51.984 20.933 1.00 17.40 196 ILE A C 1
ATOM 1602 O O . ILE A 1 196 ? 12.293 51.675 20.135 1.00 18.23 196 ILE A O 1
ATOM 1607 N N . ILE A 1 197 ? 12.957 52.765 21.991 1.00 16.66 197 ILE A N 1
ATOM 1608 C CA . ILE A 1 197 ? 11.607 53.128 22.422 1.00 18.71 197 ILE A CA 1
ATOM 1609 C C . ILE A 1 197 ? 11.180 54.503 21.931 1.00 17.30 197 ILE A C 1
ATOM 1610 O O . ILE A 1 197 ? 9.997 54.835 21.958 1.00 14.75 197 ILE A O 1
ATOM 1615 N N . LEU A 1 198 ? 12.139 55.305 21.481 1.00 18.58 198 LEU A N 1
ATOM 1616 C CA . LEU A 1 198 ? 11.819 56.620 20.928 1.00 17.05 198 LEU A CA 1
ATOM 1617 C C . LEU A 1 198 ? 11.915 56.603 19.406 1.00 18.79 198 LEU A C 1
ATOM 1618 O O . LEU A 1 198 ? 12.831 56.012 18.844 1.00 18.92 198 LEU A O 1
ATOM 1623 N N . SER A 1 199 ? 10.973 57.263 18.739 1.00 17.50 199 SER A N 1
ATOM 1624 C CA . SER A 1 199 ? 11.005 57.343 17.281 1.00 18.68 199 SER A CA 1
ATOM 1625 C C . SER A 1 199 ? 12.143 58.249 16.806 1.00 17.54 199 SER A C 1
ATOM 1626 O O . SER A 1 199 ? 12.674 59.063 17.564 1.00 16.92 199 SER A O 1
ATOM 1629 N N . LEU A 1 200 ? 12.503 58.113 15.536 1.00 18.40 200 LEU A N 1
ATOM 1630 C CA . LEU A 1 200 ? 13.594 58.888 14.959 1.00 21.81 200 LEU A CA 1
ATOM 1631 C C . LEU A 1 200 ? 13.360 60.381 15.118 1.00 21.80 200 LEU A C 1
ATOM 1632 O O . LEU A 1 200 ? 14.301 61.149 15.361 1.00 19.70 200 LEU A O 1
ATOM 1637 N N . ASP A 1 201 ? 12.104 60.797 14.985 1.00 20.28 201 ASP A N 1
ATOM 1638 C CA . ASP A 1 201 ? 11.786 62.215 15.049 1.00 20.84 201 ASP A CA 1
ATOM 1639 C C . ASP A 1 201 ? 11.638 62.708 16.482 1.00 19.29 201 ASP A C 1
ATOM 1640 O O . ASP A 1 201 ? 11.729 63.906 16.745 1.00 19.93 201 ASP A O 1
ATOM 1645 N N . ALA A 1 202 ? 11.439 61.780 17.409 1.00 18.36 202 ALA A N 1
ATOM 1646 C CA . ALA A 1 202 ? 11.368 62.126 18.822 1.00 19.03 202 ALA A CA 1
ATOM 1647 C C . ALA A 1 202 ? 12.752 62.307 19.424 1.00 18.37 202 ALA A C 1
ATOM 1648 O O . ALA A 1 202 ? 12.924 63.074 20.373 1.00 18.81 202 ALA A O 1
ATOM 1650 N N . LEU A 1 203 ? 13.734 61.589 18.888 1.00 19.55 203 LEU A N 1
ATOM 1651 C CA . LEU A 1 203 ? 15.082 61.598 19.460 1.00 16.16 203 LEU A CA 1
ATOM 1652 C C . LEU A 1 203 ? 15.683 62.999 19.650 1.00 17.80 203 LEU A C 1
ATOM 1653 O O . LEU A 1 203 ? 16.156 63.316 20.737 1.00 18.42 203 LEU A O 1
ATOM 1658 N N . PRO A 1 204 ? 15.648 63.851 18.608 1.00 17.17 204 PRO A N 1
ATOM 1659 C CA . PRO A 1 204 ? 16.221 65.197 18.765 1.00 14.61 204 PRO A CA 1
ATOM 1660 C C . PRO A 1 204 ? 15.427 66.078 19.723 1.00 15.51 204 PRO A C 1
ATOM 1661 O O . PRO A 1 204 ? 15.984 67.021 20.278 1.00 17.17 204 PRO A O 1
ATOM 1665 N N . ILE A 1 205 ? 14.132 65.808 19.887 1.00 16.91 205 ILE A N 1
ATOM 1666 C CA . ILE A 1 205 ? 13.350 66.543 20.867 1.00 14.56 205 ILE A CA 1
ATOM 1667 C C . ILE A 1 205 ? 13.850 66.236 22.271 1.00 14.73 205 ILE A C 1
ATOM 1668 O O . ILE A 1 205 ? 14.067 67.137 23.070 1.00 17.25 205 ILE A O 1
ATOM 1673 N N . ILE A 1 206 ? 14.052 64.960 22.566 1.00 14.18 206 ILE A N 1
ATOM 1674 C CA . ILE A 1 206 ? 14.523 64.572 23.885 1.00 12.96 206 ILE A CA 1
ATOM 1675 C C . ILE A 1 206 ? 15.977 65.020 24.147 1.00 14.15 206 ILE A C 1
ATOM 1676 O O . ILE A 1 206 ? 16.295 65.473 25.246 1.00 15.15 206 ILE A O 1
ATOM 1681 N N . SER A 1 207 ? 16.852 64.921 23.153 1.00 14.82 207 SER A N 1
ATOM 1682 C CA . SER A 1 207 ? 18.225 65.371 23.366 1.00 14.46 207 SER A CA 1
ATOM 1683 C C . SER A 1 207 ? 18.258 66.872 23.642 1.00 15.16 207 SER A C 1
ATOM 1684 O O . SER A 1 207 ? 19.003 67.338 24.504 1.00 17.35 207 SER A O 1
ATOM 1687 N N . SER A 1 208 ? 17.445 67.629 22.918 1.00 14.41 208 SER A N 1
ATOM 1688 C CA . SER A 1 208 ? 17.447 69.075 23.090 1.00 15.41 208 SER A CA 1
ATOM 1689 C C . SER A 1 208 ? 16.973 69.427 24.501 1.00 15.90 208 SER A C 1
ATOM 1690 O O . SER A 1 208 ? 17.576 70.246 25.180 1.00 13.85 208 SER A O 1
ATOM 1693 N N . ARG A 1 209 ? 15.897 68.791 24.940 1.00 12.98 209 ARG A N 1
ATOM 1694 C CA . ARG A 1 209 ? 15.351 69.027 26.277 1.00 14.30 209 ARG A CA 1
ATOM 1695 C C . ARG A 1 209 ? 16.278 68.546 27.392 1.00 15.12 209 ARG A C 1
ATOM 1696 O O . ARG A 1 209 ? 16.221 69.050 28.519 1.00 16.84 209 ARG A O 1
ATOM 1704 N N . THR A 1 210 ? 17.121 67.560 27.087 1.00 13.25 210 THR A N 1
ATOM 1705 C CA . THR A 1 210 ? 18.092 67.068 28.062 1.00 14.91 210 THR A CA 1
ATOM 1706 C C . THR A 1 210 ? 19.240 68.062 28.176 1.00 14.60 210 THR A C 1
ATOM 1707 O O . THR A 1 210 ? 19.655 68.429 29.273 1.00 14.19 210 THR A O 1
ATOM 1711 N N . ILE A 1 211 ? 19.734 68.506 27.033 1.00 12.63 211 ILE A N 1
ATOM 1712 C CA . ILE A 1 211 ? 20.831 69.468 27.037 1.00 14.32 211 ILE A CA 1
ATOM 1713 C C . ILE A 1 211 ? 20.377 70.824 27.595 1.00 14.88 211 ILE A C 1
ATOM 1714 O O . ILE A 1 211 ? 21.175 71.521 28.221 1.00 14.81 211 ILE A O 1
ATOM 1719 N N . ASP A 1 212 ? 19.102 71.189 27.406 1.00 13.60 212 ASP A N 1
ATOM 1720 C CA . ASP A 1 212 ? 18.601 72.448 27.963 1.00 14.93 212 ASP A CA 1
ATOM 1721 C C . ASP A 1 212 ? 18.868 72.464 29.465 1.00 16.09 212 ASP A C 1
ATOM 1722 O O . ASP A 1 212 ? 19.210 73.503 30.037 1.00 15.92 212 ASP A O 1
ATOM 1727 N N . ILE A 1 213 ? 18.684 71.311 30.107 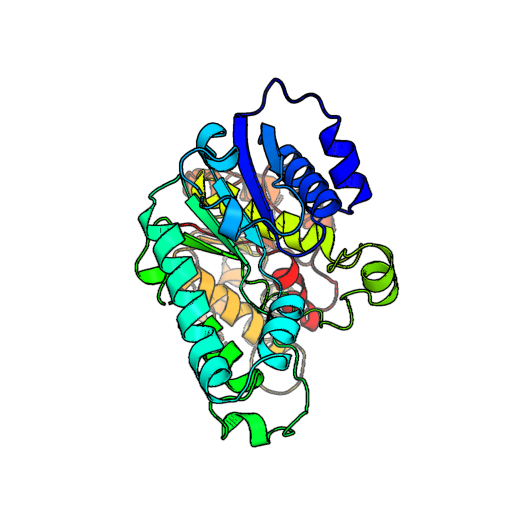1.00 14.27 213 ILE A N 1
ATOM 1728 C CA . ILE A 1 213 ? 18.837 71.225 31.559 1.00 13.30 213 ILE A CA 1
ATOM 1729 C C . ILE A 1 213 ? 20.314 71.350 31.936 1.00 16.17 213 ILE A C 1
ATOM 1730 O O . ILE A 1 213 ? 20.673 72.134 32.804 1.00 15.34 213 ILE A O 1
ATOM 1735 N N . ILE A 1 214 ? 21.157 70.563 31.283 1.00 13.58 214 ILE A N 1
ATOM 1736 C CA . ILE A 1 214 ? 22.593 70.641 31.522 1.00 15.12 214 ILE A CA 1
ATOM 1737 C C . ILE A 1 214 ? 23.113 72.067 31.338 1.00 19.04 214 ILE A C 1
ATOM 1738 O O . ILE A 1 214 ? 23.811 72.589 32.207 1.00 19.27 214 ILE A O 1
ATOM 1743 N N . ALA A 1 215 ? 22.753 72.705 30.227 1.00 15.69 215 ALA A N 1
ATOM 1744 C CA . ALA A 1 215 ? 23.180 74.078 29.976 1.00 18.36 215 ALA A CA 1
ATOM 1745 C C . ALA A 1 215 ? 22.744 75.033 31.090 1.00 18.87 215 ALA A C 1
ATOM 1746 O O . ALA A 1 215 ? 23.539 75.865 31.543 1.00 17.38 215 ALA A O 1
ATOM 1748 N N . ALA A 1 216 ? 21.488 74.923 31.524 1.00 15.66 216 ALA A N 1
ATOM 1749 C CA . ALA A 1 216 ? 20.971 75.791 32.577 1.00 17.91 216 ALA A CA 1
ATOM 1750 C C . ALA A 1 216 ? 21.766 75.617 33.862 1.00 18.70 216 ALA A C 1
ATOM 1751 O O . ALA A 1 216 ? 22.131 76.594 34.511 1.00 19.78 216 ALA A O 1
ATOM 1753 N N . ILE A 1 217 ? 22.023 74.370 34.235 1.00 18.35 217 ILE A N 1
ATOM 1754 C CA . ILE A 1 217 ? 22.842 74.092 35.417 1.00 16.77 217 ILE A CA 1
ATOM 1755 C C . ILE A 1 217 ? 24.252 74.684 35.285 1.00 20.85 217 ILE A C 1
ATOM 1756 O O . ILE A 1 217 ? 24.810 75.202 36.257 1.00 20.22 217 ILE A O 1
ATOM 1761 N N . GLN A 1 218 ? 24.811 74.626 34.079 1.00 16.15 218 GLN A N 1
ATOM 1762 C CA . GLN A 1 218 ? 26.134 75.196 33.815 1.00 18.70 218 GLN A CA 1
ATOM 1763 C C . GLN A 1 218 ? 26.117 76.728 33.760 1.00 23.11 218 GLN A C 1
ATOM 1764 O O . GLN A 1 218 ? 27.173 77.357 33.646 1.00 24.88 218 GLN A O 1
ATOM 1770 N N . GLY A 1 219 ? 24.926 77.320 33.835 1.00 22.35 219 GLY A N 1
ATOM 1771 C CA . GLY A 1 219 ? 24.788 78.768 33.910 1.00 23.30 219 GLY A CA 1
ATOM 1772 C C . GLY A 1 219 ? 24.429 79.441 32.598 1.00 24.22 219 GLY A C 1
ATOM 1773 O O . GLY A 1 219 ? 24.531 80.668 32.467 1.00 26.96 219 GLY A O 1
ATOM 1774 N N . LYS A 1 220 ? 24.013 78.643 31.619 1.00 18.40 220 LYS A N 1
ATOM 1775 C CA . LYS A 1 220 ? 23.566 79.180 30.345 1.00 18.76 220 LYS A CA 1
ATOM 1776 C C . LYS A 1 220 ? 22.057 78.992 30.222 1.00 21.60 220 LYS A C 1
ATOM 1777 O O . LYS A 1 220 ? 21.568 77.871 30.047 1.00 21.26 220 LYS A O 1
ATOM 1783 N N . PHE A 1 221 ? 21.331 80.098 30.339 1.00 19.25 221 PHE A N 1
ATOM 1784 C CA . PHE A 1 221 ? 19.876 80.085 30.276 1.00 17.28 221 PHE A CA 1
ATOM 1785 C C . PHE A 1 221 ? 19.385 81.478 29.889 1.00 20.18 221 PHE A C 1
ATOM 1786 O O . PHE A 1 221 ? 20.096 82.479 30.084 1.00 19.60 221 PHE A O 1
ATOM 1794 N N . LYS A 1 222 ? 18.180 81.546 29.326 1.00 18.17 222 LYS A N 1
ATOM 1795 C CA . LYS A 1 222 ? 17.634 82.822 28.866 1.00 19.51 222 LYS A CA 1
ATOM 1796 C C . LYS A 1 222 ? 17.127 83.671 30.021 1.00 18.53 222 LYS A C 1
ATOM 1797 O O . LYS A 1 222 ? 16.560 83.156 30.981 1.00 20.33 222 LYS A O 1
ATOM 1803 N N . LYS A 1 223 ? 17.325 84.982 29.911 1.00 15.65 223 LYS A N 1
ATOM 1804 C CA . LYS A 1 223 ? 17.012 85.898 30.995 1.00 16.62 223 LYS A CA 1
ATOM 1805 C C . LYS A 1 223 ? 16.076 87.012 30.545 1.00 17.42 223 LYS A C 1
ATOM 1806 O O . LYS A 1 223 ? 15.562 87.764 31.372 1.00 16.84 223 LYS A O 1
ATOM 1812 N N . CYS A 1 224 ? 15.865 87.117 29.237 1.00 15.57 224 CYS A N 1
ATOM 1813 C CA . CYS A 1 224 ? 15.160 88.264 28.676 1.00 15.53 224 CYS A CA 1
ATOM 1814 C C . CYS A 1 224 ? 14.406 87.912 27.401 1.00 17.00 224 CYS A C 1
ATOM 1815 O O . CYS A 1 224 ? 14.927 87.206 26.537 1.00 17.54 224 CYS A O 1
ATOM 1818 N N . LEU A 1 225 ? 13.173 88.409 27.307 1.00 17.83 225 LEU A N 1
ATOM 1819 C CA . LEU A 1 225 ? 12.341 88.265 26.118 1.00 14.39 225 LEU A CA 1
ATOM 1820 C C . LEU A 1 225 ? 12.069 89.655 25.524 1.00 15.80 225 LEU A C 1
ATOM 1821 O O . LEU A 1 225 ? 11.578 90.541 26.218 1.00 15.61 225 LEU A O 1
ATOM 1826 N N . ILE A 1 226 ? 12.414 89.836 24.247 1.00 15.80 226 ILE A N 1
ATOM 1827 C CA . ILE A 1 226 ? 12.197 91.097 23.538 1.00 14.04 226 ILE A CA 1
ATOM 1828 C C . ILE A 1 226 ? 11.058 90.912 22.556 1.00 16.63 226 ILE A C 1
ATOM 1829 O O . ILE A 1 226 ? 11.079 89.988 21.743 1.00 16.39 226 ILE A O 1
ATOM 1834 N N . LEU A 1 227 ? 10.067 91.796 22.634 1.00 15.43 227 LEU A N 1
ATOM 1835 C CA . LEU A 1 227 ? 8.842 91.652 21.855 1.00 16.76 227 LEU A CA 1
ATOM 1836 C C . LEU A 1 227 ? 8.648 92.758 20.828 1.00 13.67 227 LEU A C 1
ATOM 1837 O O . LEU A 1 227 ? 8.761 93.933 21.142 1.00 15.62 227 LEU A O 1
ATOM 1842 N N . ASP A 1 228 ? 8.321 92.373 19.605 1.00 16.05 228 ASP A N 1
ATOM 1843 C CA . ASP A 1 228 ? 7.720 93.309 18.674 1.00 16.95 228 ASP A CA 1
ATOM 1844 C C . ASP A 1 228 ? 6.276 93.558 19.154 1.00 17.20 228 ASP A C 1
ATOM 1845 O O . ASP A 1 228 ? 5.764 92.810 19.979 1.00 16.15 228 ASP A O 1
ATOM 1850 N N . LEU A 1 229 ? 5.631 94.615 18.673 1.00 14.21 229 LEU A N 1
ATOM 1851 C CA . LEU A 1 229 ? 4.256 94.899 19.084 1.00 17.99 229 LEU A CA 1
ATOM 1852 C C . LEU A 1 229 ? 3.238 94.486 18.017 1.00 17.67 229 LEU A C 1
ATOM 1853 O O . LEU A 1 229 ? 2.493 93.521 18.199 1.00 17.04 229 LEU A O 1
ATOM 1858 N N . ASP A 1 230 ? 3.207 95.204 16.899 1.00 18.85 230 ASP A N 1
ATOM 1859 C CA . ASP A 1 230 ? 2.153 94.974 15.903 1.00 21.27 230 ASP A CA 1
ATOM 1860 C C . ASP A 1 230 ? 2.155 93.542 15.357 1.00 19.92 230 ASP A C 1
ATOM 1861 O O . ASP A 1 230 ? 3.150 93.073 14.799 1.00 18.77 230 ASP A O 1
ATOM 1866 N N . ASN A 1 231 ? 1.025 92.862 15.509 1.00 18.43 231 ASN A N 1
ATOM 1867 C CA . ASN A 1 231 ? 0.866 91.496 15.032 1.00 17.74 231 ASN A CA 1
ATOM 1868 C C . ASN A 1 231 ? 1.769 90.489 15.743 1.00 17.02 231 ASN A C 1
ATOM 1869 O O . ASN A 1 231 ? 1.913 89.355 15.303 1.00 17.12 231 ASN A O 1
ATOM 1874 N N . THR A 1 232 ? 2.347 90.914 16.861 1.00 16.89 232 THR A N 1
ATOM 1875 C CA . THR A 1 232 ? 3.105 90.010 17.715 1.00 17.25 232 THR A CA 1
ATOM 1876 C C . THR A 1 232 ? 2.386 89.836 19.048 1.00 17.60 232 THR A C 1
ATOM 1877 O O . THR A 1 232 ? 2.002 88.709 19.395 1.00 16.02 232 THR A O 1
ATOM 1881 N N . ILE A 1 233 ? 2.148 90.931 19.772 1.00 15.39 233 ILE A N 1
ATOM 1882 C CA . ILE A 1 233 ? 1.357 90.842 21.009 1.00 17.88 233 ILE A CA 1
ATOM 1883 C C . ILE A 1 233 ? -0.098 91.332 20.884 1.00 17.30 233 ILE A C 1
ATOM 1884 O O . ILE A 1 233 ? -0.883 91.188 21.811 1.00 17.59 233 ILE A O 1
ATOM 1889 N N . TRP A 1 234 ? -0.442 91.932 19.749 1.00 17.54 234 TRP A N 1
ATOM 1890 C CA . TRP A 1 234 ? -1.835 92.265 19.441 1.00 15.47 234 TRP A CA 1
ATOM 1891 C C . TRP A 1 234 ? -2.017 92.169 17.936 1.00 17.95 234 TRP A C 1
ATOM 1892 O O . TRP A 1 234 ? -1.050 92.263 17.189 1.00 16.34 234 TRP A O 1
ATOM 1903 N N . GLY A 1 235 ? -3.246 91.953 17.487 1.00 16.29 235 GLY A N 1
ATOM 1904 C CA . GLY A 1 235 ? -3.508 91.915 16.061 1.00 17.66 235 GLY A CA 1
ATOM 1905 C C . GLY A 1 235 ? -3.647 93.327 15.515 1.00 19.41 235 GLY A C 1
ATOM 1906 O O . GLY A 1 235 ? -4.178 94.206 16.181 1.00 20.02 235 GLY A O 1
ATOM 1907 N N . GLY A 1 236 ? -3.173 93.546 14.297 1.00 22.63 236 GLY A N 1
ATOM 1908 C CA . GLY A 1 236 ? -3.330 94.840 13.667 1.00 21.35 236 GLY A CA 1
ATOM 1909 C C . GLY A 1 236 ? -2.126 95.736 13.834 1.00 23.48 236 GLY A C 1
ATOM 1910 O O . GLY A 1 236 ? -1.127 95.364 14.453 1.00 21.15 236 GLY A O 1
ATOM 1911 N N . VAL A 1 237 ? -2.228 96.933 13.273 1.00 19.03 237 VAL A N 1
ATOM 1912 C CA . VAL A 1 237 ? -1.113 97.871 13.279 1.00 20.50 237 VAL A CA 1
ATOM 1913 C C . VAL A 1 237 ? -1.588 99.131 13.966 1.00 20.20 237 VAL A C 1
ATOM 1914 O O . VAL A 1 237 ? -2.496 99.806 13.477 1.00 24.07 237 VAL A O 1
ATOM 1918 N N . VAL A 1 238 ? -1.004 99.432 15.123 1.00 17.79 238 VAL A N 1
ATOM 1919 C CA . VAL A 1 238 ? -1.538 100.484 15.971 1.00 17.89 238 VAL A CA 1
ATOM 1920 C C . VAL A 1 238 ? -1.511 101.850 15.285 1.00 19.26 238 VAL A C 1
ATOM 1921 O O . VAL A 1 238 ? -2.435 102.666 15.456 1.00 20.06 238 VAL A O 1
ATOM 1925 N N . GLY A 1 239 ? -0.467 102.079 14.493 1.00 21.79 239 GLY A N 1
ATOM 1926 C CA . GLY A 1 239 ? -0.301 103.333 13.778 1.00 22.01 239 GLY A CA 1
ATOM 1927 C C . GLY A 1 239 ? -1.412 103.594 12.775 1.00 26.60 239 GLY A C 1
ATOM 1928 O O . GLY A 1 239 ? -1.787 104.747 12.550 1.00 26.47 239 GLY A O 1
ATOM 1929 N N . ASP A 1 240 ? -1.930 102.533 12.161 1.00 23.18 240 ASP A N 1
ATOM 1930 C CA . ASP A 1 240 ? -2.993 102.683 11.168 1.00 27.28 240 ASP A CA 1
ATOM 1931 C C . ASP A 1 240 ? -4.389 102.534 11.771 1.00 29.00 240 ASP A C 1
ATOM 1932 O O . ASP A 1 240 ? -5.320 103.249 11.390 1.00 29.13 240 ASP A O 1
ATOM 1937 N N . ASP A 1 241 ? -4.531 101.611 12.715 1.00 23.22 241 ASP A N 1
ATOM 1938 C CA . ASP A 1 241 ? -5.855 101.204 13.193 1.00 22.57 241 ASP A CA 1
ATOM 1939 C C . ASP A 1 241 ? -6.323 101.949 14.436 1.00 21.91 241 ASP A C 1
ATOM 1940 O O . ASP A 1 241 ? -7.533 102.086 14.669 1.00 23.74 241 ASP A O 1
ATOM 1945 N N . GLY A 1 242 ? -5.373 102.434 15.223 1.00 20.64 242 GLY A N 1
ATOM 1946 C CA . GLY A 1 242 ? -5.677 103.121 16.463 1.00 20.19 242 GLY A CA 1
ATOM 1947 C C . GLY A 1 242 ? -5.616 102.216 17.677 1.00 18.84 242 GLY A C 1
ATOM 1948 O O . GLY A 1 242 ? -5.900 101.013 17.593 1.00 19.86 242 GLY A O 1
ATOM 1949 N N . TRP A 1 243 ? -5.276 102.802 18.817 1.00 20.29 243 TRP A N 1
ATOM 1950 C CA . TRP A 1 243 ? -5.094 102.030 20.038 1.00 18.98 243 TRP A CA 1
ATOM 1951 C C . TRP A 1 243 ? -6.366 101.304 20.468 1.00 19.57 243 TRP A C 1
ATOM 1952 O O . TRP A 1 243 ? -6.297 100.230 21.039 1.00 19.28 243 TRP A O 1
ATOM 1963 N N . GLU A 1 244 ? -7.531 101.885 20.204 1.00 19.42 244 GLU A N 1
ATOM 1964 C CA . GLU A 1 244 ? -8.765 101.216 20.610 1.00 20.24 244 GLU A CA 1
ATOM 1965 C C . GLU A 1 244 ? -9.069 99.990 19.755 1.00 18.52 244 GLU A C 1
ATOM 1966 O O . GLU A 1 244 ? -9.853 99.128 20.152 1.00 18.28 244 GLU A O 1
ATOM 1972 N N . ASN A 1 245 ? -8.434 99.900 18.593 1.00 20.47 245 ASN A N 1
ATOM 1973 C CA . ASN A 1 245 ? -8.805 98.898 17.599 1.00 20.84 245 ASN A CA 1
ATOM 1974 C C . ASN A 1 245 ? -7.853 97.706 17.407 1.00 19.31 245 ASN A C 1
ATOM 1975 O O . ASN A 1 245 ? -8.091 96.857 16.556 1.00 21.08 245 ASN A O 1
ATOM 1980 N N . ILE A 1 246 ? -6.779 97.641 18.192 1.00 19.07 246 ILE A N 1
ATOM 1981 C CA . ILE A 1 246 ? -5.896 96.476 18.130 1.00 19.08 246 ILE A CA 1
ATOM 1982 C C . ILE A 1 246 ? -6.680 95.225 18.536 1.00 19.32 246 ILE A C 1
ATOM 1983 O O . ILE A 1 246 ? -7.617 95.296 19.333 1.00 20.48 246 ILE A O 1
ATOM 1988 N N A GLN A 1 247 ? -6.285 94.077 17.998 0.52 19.22 247 GLN A N 1
ATOM 1989 N N B GLN A 1 247 ? -6.301 94.077 17.989 0.48 19.23 247 GLN A N 1
ATOM 1990 C CA A GLN A 1 247 ? -7.012 92.835 18.254 0.52 20.53 247 GLN A CA 1
ATOM 1991 C CA B GLN A 1 247 ? -7.045 92.852 18.266 0.48 20.53 247 GLN A CA 1
ATOM 1992 C C A GLN A 1 247 ? -6.490 92.123 19.500 0.52 18.08 247 GLN A C 1
ATOM 1993 C C B GLN A 1 247 ? -6.507 92.118 19.490 0.48 18.08 247 GLN A C 1
ATOM 1994 O O A GLN A 1 247 ? -5.418 91.522 19.478 0.52 19.63 247 GLN A O 1
ATOM 1995 O O B GLN A 1 247 ? -5.443 91.503 19.445 0.48 19.62 247 GLN A O 1
ATOM 2006 N N . VAL A 1 248 ? -7.258 92.208 20.583 1.00 16.67 248 VAL A N 1
ATOM 2007 C CA . VAL A 1 248 ? -6.898 91.595 21.853 1.00 18.31 248 VAL A CA 1
ATOM 2008 C C . VAL A 1 248 ? -8.174 91.505 22.686 1.00 23.17 248 VAL A C 1
ATOM 2009 O O . VAL A 1 248 ? -9.021 92.400 22.624 1.00 23.32 248 VAL A O 1
ATOM 2013 N N . GLY A 1 249 ? -8.333 90.426 23.447 1.00 18.59 249 GLY A N 1
ATOM 2014 C CA . GLY A 1 249 ? -9.492 90.286 24.308 1.00 21.91 249 GLY A CA 1
ATOM 2015 C C . GLY A 1 249 ? -10.317 89.054 24.001 1.00 20.85 249 GLY A C 1
ATOM 2016 O O . GLY A 1 249 ? -10.170 88.437 22.947 1.00 20.73 249 GLY A O 1
ATOM 2017 N N . HIS A 1 250 ? -11.199 88.688 24.923 1.00 22.86 250 HIS A N 1
ATOM 2018 C CA . HIS A 1 250 ? -12.057 87.538 24.692 1.00 21.85 250 HIS A CA 1
ATOM 2019 C C . HIS A 1 250 ? -13.167 87.885 23.709 1.00 23.98 250 HIS A C 1
ATOM 2020 O O . HIS A 1 250 ? -13.258 89.018 23.224 1.00 26.85 250 HIS A O 1
ATOM 2027 N N . GLY A 1 251 ? -14.013 86.911 23.420 1.00 25.83 251 GLY A N 1
ATOM 2028 C CA . GLY A 1 251 ? -14.891 87.023 22.277 1.00 27.96 251 GLY A CA 1
ATOM 2029 C C . GLY A 1 251 ? -14.199 86.287 21.151 1.00 26.70 251 GLY A C 1
ATOM 2030 O O . GLY A 1 251 ? -12.994 86.037 21.215 1.00 27.50 251 GLY A O 1
ATOM 2031 N N . LEU A 1 252 ? -14.952 85.935 20.122 1.00 22.79 252 LEU A N 1
ATOM 2032 C CA . LEU A 1 252 ? -14.433 85.055 19.089 1.00 21.42 252 LEU A CA 1
ATOM 2033 C C . LEU A 1 252 ? -13.421 85.763 18.209 1.00 22.69 252 LEU A C 1
ATOM 2034 O O . LEU A 1 252 ? -13.510 86.972 17.992 1.00 24.80 252 LEU A O 1
ATOM 2039 N N . GLY A 1 253 ? -12.439 85.012 17.721 1.00 18.97 253 GLY A N 1
ATOM 2040 C CA . GLY A 1 253 ? -11.514 85.560 16.752 1.00 20.15 253 GLY A CA 1
ATOM 2041 C C . GLY A 1 253 ? -10.107 85.715 17.282 1.00 20.41 253 GLY A C 1
ATOM 2042 O O . GLY A 1 253 ? -9.855 85.506 18.464 1.00 18.42 253 GLY A O 1
ATOM 2043 N N . ILE A 1 254 ? -9.201 86.127 16.403 1.00 19.59 254 ILE A N 1
ATOM 2044 C CA . ILE A 1 254 ? -7.767 86.098 16.695 1.00 20.39 254 ILE A CA 1
ATOM 2045 C C . ILE A 1 254 ? -7.315 86.902 17.927 1.00 21.32 254 ILE A C 1
ATOM 2046 O O . ILE A 1 254 ? -6.280 86.598 18.519 1.00 17.45 254 ILE A O 1
ATOM 2051 N N . GLY A 1 255 ? -8.088 87.910 18.321 1.00 17.83 255 GLY A N 1
ATOM 2052 C CA . GLY A 1 255 ? -7.781 88.696 19.504 1.00 17.86 255 GLY A CA 1
ATOM 2053 C C . GLY A 1 255 ? -7.614 87.846 20.748 1.00 18.46 255 GLY A C 1
ATOM 2054 O O . GLY A 1 255 ? -6.806 88.145 21.640 1.00 16.13 255 GLY A O 1
ATOM 2055 N N . LYS A 1 256 ? -8.386 86.770 20.817 1.00 17.29 256 LYS A N 1
ATOM 2056 C CA . LYS A 1 256 ? -8.279 85.850 21.942 1.00 18.41 256 LYS A CA 1
ATOM 2057 C C . LYS A 1 256 ? -6.914 85.151 21.982 1.00 15.81 256 LYS A C 1
ATOM 2058 O O . LYS A 1 256 ? -6.366 84.893 23.061 1.00 18.13 256 LYS A O 1
ATOM 2064 N N . ALA A 1 257 ? -6.365 84.830 20.816 1.00 15.60 257 ALA A N 1
ATOM 2065 C CA . ALA A 1 257 ? -5.032 84.223 20.762 1.00 15.25 257 ALA A CA 1
ATOM 2066 C C . ALA A 1 257 ? -3.963 85.175 21.294 1.00 17.51 257 ALA A C 1
ATOM 2067 O O . ALA A 1 257 ? -3.009 84.742 21.959 1.00 16.02 257 ALA A O 1
ATOM 2069 N N . PHE A 1 258 ? -4.112 86.464 20.996 1.00 15.47 258 PHE A N 1
ATOM 2070 C CA . PHE A 1 258 ? -3.148 87.446 21.476 1.00 14.78 258 PHE A CA 1
ATOM 2071 C C . PHE A 1 258 ? -3.263 87.605 22.990 1.00 14.83 258 PHE A C 1
ATOM 2072 O O . PHE A 1 258 ? -2.258 87.771 23.677 1.00 15.81 258 PHE A O 1
ATOM 2080 N N . THR A 1 259 ? -4.484 87.517 23.511 1.00 15.10 259 THR A N 1
ATOM 2081 C CA . THR A 1 259 ? -4.708 87.561 24.956 1.00 12.93 259 THR A CA 1
ATOM 2082 C C . THR A 1 259 ? -3.977 86.409 25.652 1.00 14.75 259 THR A C 1
ATOM 2083 O O . THR A 1 259 ? -3.284 86.615 26.654 1.00 14.04 259 THR A O 1
ATOM 2087 N N . GLU A 1 260 ? -4.150 85.200 25.128 1.00 14.42 260 GLU A N 1
ATOM 2088 C CA . GLU A 1 260 ? -3.538 84.018 25.737 1.00 14.81 260 GLU A CA 1
ATOM 2089 C C . GLU A 1 260 ? -2.015 84.024 25.603 1.00 14.59 260 GLU A C 1
ATOM 2090 O O . GLU A 1 260 ? -1.307 83.553 26.488 1.00 15.80 260 GLU A O 1
ATOM 2096 N N . PHE A 1 261 ? -1.519 84.558 24.491 1.00 15.25 261 PHE A N 1
ATOM 2097 C CA . PHE A 1 261 ? -0.085 84.760 24.307 1.00 16.35 261 PHE A CA 1
ATOM 2098 C C . PHE A 1 261 ? 0.477 85.787 25.293 1.00 15.87 261 PHE A C 1
ATOM 2099 O O . PHE A 1 261 ? 1.553 85.580 25.866 1.00 17.06 261 PHE A O 1
ATOM 2107 N N . GLN A 1 262 ? -0.237 86.893 25.496 1.00 14.34 262 GLN A N 1
ATOM 2108 C CA . GLN A 1 262 ? 0.193 87.884 26.491 1.00 13.13 262 GLN A CA 1
ATOM 2109 C C . GLN A 1 262 ? 0.191 87.286 27.893 1.00 15.55 262 GLN A C 1
ATOM 2110 O O . GLN A 1 262 ? 1.021 87.640 28.715 1.00 13.65 262 GLN A O 1
ATOM 2116 N N . GLU A 1 263 ? -0.741 86.370 28.164 1.00 15.02 263 GLU A N 1
ATOM 2117 C CA . GLU A 1 263 ? -0.779 85.710 29.471 1.00 12.18 263 GLU A CA 1
ATOM 2118 C C . GLU A 1 263 ? 0.466 84.843 29.719 1.00 13.21 263 GLU A C 1
ATOM 2119 O O . GLU A 1 263 ? 0.931 84.719 30.849 1.00 13.50 263 GLU A O 1
ATOM 2125 N N . TRP A 1 264 ? 0.977 84.230 28.659 1.00 13.07 264 TRP A N 1
ATOM 2126 C CA . TRP A 1 264 ? 2.221 83.472 28.726 1.00 14.45 264 TRP A CA 1
ATOM 2127 C C . TRP A 1 264 ? 3.384 84.424 29.040 1.00 14.37 264 TRP A C 1
ATOM 2128 O O . TRP A 1 264 ? 4.235 84.128 29.876 1.00 14.04 264 TRP A O 1
ATOM 2139 N N . VAL A 1 265 ? 3.406 85.571 28.374 1.00 13.68 265 VAL A N 1
ATOM 2140 C CA . VAL A 1 265 ? 4.470 86.553 28.608 1.00 14.74 265 VAL A CA 1
ATOM 2141 C C . VAL A 1 265 ? 4.413 87.031 30.059 1.00 14.36 265 VAL A C 1
ATOM 2142 O O . VAL A 1 265 ? 5.444 87.175 30.727 1.00 17.48 265 VAL A O 1
ATOM 2146 N N . LYS A 1 266 ? 3.199 87.259 30.540 1.00 15.28 266 LYS A N 1
ATOM 2147 C CA . LYS A 1 266 ? 2.978 87.676 31.917 1.00 15.06 266 LYS A CA 1
ATOM 2148 C C . LYS A 1 266 ? 3.570 86.674 32.906 1.00 17.36 266 LYS A C 1
ATOM 2149 O O . LYS A 1 266 ? 4.163 87.068 33.912 1.00 16.90 266 LYS A O 1
ATOM 2155 N N . LYS A 1 267 ? 3.397 85.380 32.638 1.00 15.24 267 LYS A N 1
ATOM 2156 C CA . LYS A 1 267 ? 4.007 84.365 33.501 1.00 14.72 267 LYS A CA 1
ATOM 2157 C C . LYS A 1 267 ? 5.542 84.454 33.509 1.00 14.72 267 LYS A C 1
ATOM 2158 O O . LYS A 1 267 ? 6.170 84.290 34.552 1.00 14.55 267 LYS A O 1
ATOM 2164 N N . LEU A 1 268 ? 6.139 84.695 32.347 1.00 14.33 268 LEU A N 1
ATOM 2165 C CA . LEU A 1 268 ? 7.588 84.887 32.268 1.00 14.56 268 LEU A CA 1
ATOM 2166 C C . LEU A 1 268 ? 8.027 86.077 33.127 1.00 16.61 268 LEU A C 1
ATOM 2167 O O . LEU A 1 268 ? 8.958 85.971 33.927 1.00 15.07 268 LEU A O 1
ATOM 2172 N N . LYS A 1 269 ? 7.347 87.203 32.967 1.00 15.29 269 LYS A N 1
ATOM 2173 C CA . LYS A 1 269 ? 7.692 88.391 33.734 1.00 19.22 269 LYS A CA 1
ATOM 2174 C C . LYS A 1 269 ? 7.585 88.054 35.222 1.00 18.70 269 LYS A C 1
ATOM 2175 O O . LYS A 1 269 ? 8.472 88.378 36.017 1.00 19.20 269 LYS A O 1
ATOM 2181 N N . ASN A 1 270 ? 6.507 87.374 35.594 1.00 15.22 270 ASN A N 1
ATOM 2182 C CA . ASN A 1 270 ? 6.289 87.040 37.002 1.00 16.94 270 ASN A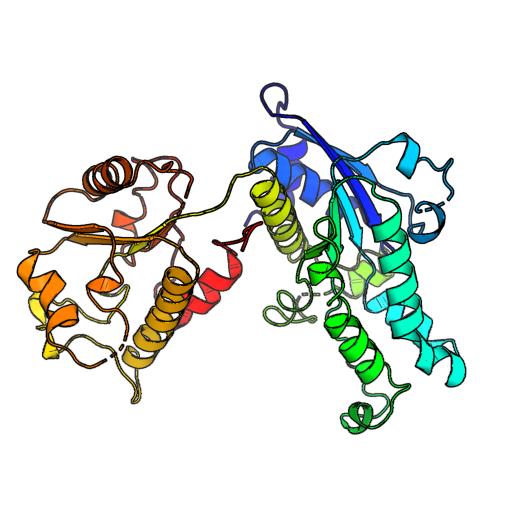 CA 1
ATOM 2183 C C . ASN A 1 270 ? 7.328 86.068 37.602 1.00 20.49 270 ASN A C 1
ATOM 2184 O O . ASN A 1 270 ? 7.452 85.972 38.830 1.00 21.53 270 ASN A O 1
ATOM 2189 N N . ARG A 1 271 ? 8.079 85.357 36.758 1.00 16.52 271 ARG A N 1
ATOM 2190 C CA . ARG A 1 271 ? 9.155 84.494 37.263 1.00 16.40 271 ARG A CA 1
ATOM 2191 C C . ARG A 1 271 ? 10.547 85.108 37.069 1.00 19.98 271 ARG A C 1
ATOM 2192 O O . ARG A 1 271 ? 11.558 84.422 37.177 1.00 21.36 271 ARG A O 1
ATOM 2200 N N . GLY A 1 272 ? 10.590 86.401 36.779 1.00 18.90 272 GLY A N 1
ATOM 2201 C CA . GLY A 1 272 ? 11.848 87.118 36.761 1.00 18.52 272 GLY A CA 1
ATOM 2202 C C . GLY A 1 272 ? 12.463 87.308 35.389 1.00 17.53 272 GLY A C 1
ATOM 2203 O O . GLY A 1 272 ? 13.558 87.866 35.276 1.00 19.79 272 GLY A O 1
ATOM 2204 N N . ILE A 1 273 ? 11.782 86.858 34.343 1.00 17.06 273 ILE A N 1
ATOM 2205 C CA . ILE A 1 273 ? 12.274 87.123 32.996 1.00 16.48 273 ILE A CA 1
ATOM 2206 C C . ILE A 1 273 ? 12.087 88.606 32.684 1.00 15.34 273 ILE A C 1
ATOM 2207 O O . ILE A 1 273 ? 11.007 89.166 32.897 1.00 16.09 273 ILE A O 1
ATOM 2212 N N . ILE A 1 274 ? 13.146 89.262 32.216 1.00 15.80 274 ILE A N 1
ATOM 2213 C CA . ILE A 1 274 ? 13.050 90.679 31.868 1.00 16.19 274 ILE A CA 1
ATOM 2214 C C . ILE A 1 274 ? 12.346 90.824 30.534 1.00 15.94 274 ILE A C 1
ATOM 2215 O O . ILE A 1 274 ? 12.734 90.176 29.566 1.00 17.03 274 ILE A O 1
ATOM 2220 N N . ILE A 1 275 ? 11.293 91.639 30.485 1.00 16.15 275 ILE A N 1
ATOM 2221 C CA . ILE A 1 275 ? 10.601 91.888 29.223 1.00 15.64 275 ILE A CA 1
ATOM 2222 C C . ILE A 1 275 ? 10.986 93.234 28.625 1.00 16.27 275 ILE A C 1
ATOM 2223 O O . ILE A 1 275 ? 10.995 94.252 29.315 1.00 17.20 275 ILE A O 1
ATOM 2228 N N . ALA A 1 276 ? 11.293 93.240 27.331 1.00 14.88 276 ALA A N 1
ATOM 2229 C CA . ALA A 1 276 ? 11.612 94.476 26.641 1.00 16.99 276 ALA A CA 1
ATOM 2230 C C . ALA A 1 276 ? 10.777 94.572 25.372 1.00 18.59 276 ALA A C 1
ATOM 2231 O O . ALA A 1 276 ? 10.362 93.551 24.828 1.00 17.53 276 ALA A O 1
ATOM 2233 N N . VAL A 1 277 ? 10.537 95.794 24.903 1.00 15.79 277 VAL A N 1
ATOM 2234 C CA . VAL A 1 277 ? 9.851 95.994 23.633 1.00 16.32 277 VAL A CA 1
ATOM 2235 C C . VAL A 1 277 ? 10.826 96.572 22.610 1.00 15.12 277 VAL A C 1
ATOM 2236 O O . VAL A 1 277 ? 11.668 97.411 22.946 1.00 17.17 277 VAL A O 1
ATOM 2240 N N . CYS A 1 278 ? 10.727 96.100 21.371 1.00 16.52 278 CYS A N 1
ATOM 2241 C CA . CYS A 1 278 ? 11.521 96.629 20.269 1.00 16.25 278 CYS A CA 1
ATOM 2242 C C . CYS A 1 278 ? 10.638 96.706 19.033 1.00 17.07 278 CYS A C 1
ATOM 2243 O O . CYS A 1 278 ? 10.339 95.695 18.401 1.00 16.42 278 CYS A O 1
ATOM 2246 N N . SER A 1 279 ? 10.201 97.920 18.709 1.00 17.70 279 SER A N 1
ATOM 2247 C CA . SER A 1 279 ? 9.132 98.115 17.743 1.00 18.35 279 SER A CA 1
ATOM 2248 C C . SER A 1 279 ? 9.424 99.282 16.793 1.00 19.81 279 SER A C 1
ATOM 2249 O O . SER A 1 279 ? 9.994 100.295 17.198 1.00 20.13 279 SER A O 1
ATOM 2252 N N . LYS A 1 280 ? 9.047 99.115 15.529 1.00 18.15 280 LYS A N 1
ATOM 2253 C CA . LYS A 1 280 ? 9.076 100.190 14.540 1.00 20.25 280 LYS A CA 1
ATOM 2254 C C . LYS A 1 280 ? 7.793 100.994 14.720 1.00 22.56 280 LYS A C 1
ATOM 2255 O O . LYS A 1 280 ? 6.758 100.643 14.160 1.00 24.43 280 LYS A O 1
ATOM 2261 N N . ASN A 1 281 ? 7.858 102.047 15.530 1.00 20.10 281 ASN A N 1
ATOM 2262 C CA . ASN A 1 281 ? 6.695 102.869 15.846 1.00 22.23 281 ASN A CA 1
ATOM 2263 C C . ASN A 1 281 ? 7.133 104.160 16.515 1.00 21.72 281 ASN A C 1
ATOM 2264 O O . ASN A 1 281 ? 8.225 104.247 17.087 1.00 22.10 281 ASN A O 1
ATOM 2269 N N . ASN A 1 282 ? 6.272 105.167 16.441 1.00 19.53 282 ASN A N 1
ATOM 2270 C CA . ASN A 1 282 ? 6.369 106.306 17.323 1.00 22.43 282 ASN A CA 1
ATOM 2271 C C . ASN A 1 282 ? 6.163 105.831 18.759 1.00 21.73 282 ASN A C 1
ATOM 2272 O O . ASN A 1 282 ? 5.228 105.069 19.037 1.00 21.05 282 ASN A O 1
ATOM 2277 N N . GLU A 1 283 ? 7.026 106.263 19.672 1.00 20.62 283 GLU A N 1
ATOM 2278 C CA . GLU A 1 283 ? 6.966 105.749 21.039 1.00 22.25 283 GLU A CA 1
ATOM 2279 C C . GLU A 1 283 ? 5.622 106.029 21.706 1.00 25.72 283 GLU A C 1
ATOM 2280 O O . GLU A 1 283 ? 5.044 105.146 22.352 1.00 21.09 283 GLU A O 1
ATOM 2286 N N . GLY A 1 284 ? 5.126 107.255 21.550 1.00 23.94 284 GLY A N 1
ATOM 2287 C CA . GLY A 1 284 ? 3.840 107.622 22.113 1.00 25.56 284 GLY A CA 1
ATOM 2288 C C . GLY A 1 284 ? 2.721 106.687 21.688 1.00 20.71 284 GLY A C 1
ATOM 2289 O O . GLY A 1 284 ? 1.936 106.207 22.520 1.00 19.78 284 GLY A O 1
ATOM 2290 N N . LYS A 1 285 ? 2.639 106.430 20.388 1.00 18.67 285 LYS A N 1
ATOM 2291 C CA . LYS A 1 285 ? 1.589 105.570 19.840 1.00 20.83 285 LYS A CA 1
ATOM 2292 C C . LYS A 1 285 ? 1.727 104.124 20.311 1.00 20.30 285 LYS A C 1
ATOM 2293 O O . LYS A 1 285 ? 0.734 103.428 20.551 1.00 18.18 285 LYS A O 1
ATOM 2299 N N . ALA A 1 286 ? 2.968 103.670 20.420 1.00 18.12 286 ALA A N 1
ATOM 2300 C CA . ALA A 1 286 ? 3.250 102.301 20.816 1.00 18.71 286 ALA A CA 1
ATOM 2301 C C . ALA A 1 286 ? 2.867 102.059 22.263 1.00 18.20 286 ALA A C 1
ATOM 2302 O O . ALA A 1 286 ? 2.443 100.964 22.612 1.00 18.52 286 ALA A O 1
ATOM 2304 N N . LYS A 1 287 ? 3.028 103.074 23.107 1.00 18.08 287 LYS A N 1
ATOM 2305 C CA . LYS A 1 287 ? 2.694 102.948 24.529 1.00 18.57 287 LYS A CA 1
ATOM 2306 C C . LYS A 1 287 ? 1.199 103.109 24.810 1.00 20.81 287 LYS A C 1
ATOM 2307 O O . LYS A 1 287 ? 0.708 102.663 25.844 1.00 21.68 287 LYS A O 1
ATOM 2313 N N . GLU A 1 288 ? 0.486 103.758 23.899 1.00 21.37 288 GLU A N 1
ATOM 2314 C CA . GLU A 1 288 ? -0.917 104.089 24.153 1.00 21.20 288 GLU A CA 1
ATOM 2315 C C . GLU A 1 288 ? -1.818 102.898 24.507 1.00 19.75 288 GLU A C 1
ATOM 2316 O O . GLU A 1 288 ? -2.599 102.990 25.449 1.00 21.71 288 GLU A O 1
ATOM 2322 N N . PRO A 1 289 ? -1.705 101.774 23.773 1.00 18.47 289 PRO A N 1
ATOM 2323 C CA . PRO A 1 289 ? -2.565 100.640 24.134 1.00 19.83 289 PRO A CA 1
ATOM 2324 C C . PRO A 1 289 ? -2.282 100.119 25.540 1.00 20.93 289 PRO A C 1
ATOM 2325 O O . PRO A 1 289 ? -3.224 99.772 26.242 1.00 18.00 289 PRO A O 1
ATOM 2329 N N . PHE A 1 290 ? -1.010 100.068 25.945 1.00 19.95 290 PHE A N 1
ATOM 2330 C CA . PHE A 1 290 ? -0.673 99.671 27.309 1.00 18.46 290 PHE A CA 1
ATOM 2331 C C . PHE A 1 290 ? -1.364 100.580 28.307 1.00 18.55 290 PHE A C 1
ATOM 2332 O O . PHE A 1 290 ? -1.858 100.127 29.340 1.00 24.25 290 PHE A O 1
ATOM 2340 N N . GLU A 1 291 ? -1.388 101.870 27.987 1.00 21.38 291 GLU A N 1
ATOM 2341 C CA . GLU A 1 291 ? -1.919 102.889 28.887 1.00 23.31 291 GLU A CA 1
ATOM 2342 C C . GLU A 1 291 ? -3.447 103.007 28.863 1.00 23.59 291 GLU A C 1
ATOM 2343 O O . GLU A 1 291 ? -4.054 103.244 29.904 1.00 26.53 291 GLU A O 1
ATOM 2349 N N . ARG A 1 292 ? -4.058 102.844 27.688 1.00 21.24 292 ARG A N 1
ATOM 2350 C CA . ARG A 1 292 ? -5.476 103.214 27.501 1.00 20.92 292 ARG A CA 1
ATOM 2351 C C . ARG A 1 292 ? -6.426 102.033 27.275 1.00 21.96 292 ARG A C 1
ATOM 2352 O O . ARG A 1 292 ? -7.616 102.129 27.579 1.00 22.89 292 ARG A O 1
ATOM 2360 N N . ASN A 1 293 ? -5.918 100.946 26.702 1.00 20.96 293 ASN A N 1
ATOM 2361 C CA . ASN A 1 293 ? -6.765 99.811 26.336 1.00 21.00 293 ASN A CA 1
ATOM 2362 C C . ASN A 1 293 ? -6.875 98.784 27.467 1.00 20.62 293 ASN A C 1
ATOM 2363 O O . ASN A 1 293 ? -5.914 98.088 27.780 1.00 18.62 293 ASN A O 1
ATOM 2368 N N . PRO A 1 294 ? -8.071 98.669 28.063 1.00 22.71 294 PRO A N 1
ATOM 2369 C CA . PRO A 1 294 ? -8.337 97.819 29.231 1.00 19.26 294 PRO A CA 1
ATOM 2370 C C . PRO A 1 294 ? -8.185 96.329 28.950 1.00 21.27 294 PRO A C 1
ATOM 2371 O O . PRO A 1 294 ? -8.089 95.562 29.900 1.00 25.48 294 PRO A O 1
ATOM 2375 N N . GLU A 1 295 ? -8.195 95.922 27.684 1.00 20.34 295 GLU A N 1
ATOM 2376 C CA . GLU A 1 295 ? -8.068 94.507 27.354 1.00 21.02 295 GLU A CA 1
ATOM 2377 C C . GLU A 1 295 ? -6.626 94.035 27.319 1.00 23.21 295 GLU A C 1
ATOM 2378 O O . GLU A 1 295 ? -6.378 92.847 27.205 1.00 21.97 295 GLU A O 1
ATOM 2392 N N . VAL A 1 297 ? -3.337 92.614 28.599 1.00 19.52 297 VAL A N 1
ATOM 2393 C CA . VAL A 1 297 ? -2.874 91.851 29.755 1.00 20.79 297 VAL A CA 1
ATOM 2394 C C . VAL A 1 297 ? -1.568 92.448 30.263 1.00 20.80 297 VAL A C 1
ATOM 2395 O O . VAL A 1 297 ? -1.411 92.715 31.457 1.00 22.01 297 VAL A O 1
ATOM 2399 N N . LEU A 1 298 ? -0.635 92.668 29.347 1.00 18.78 298 LEU A N 1
ATOM 2400 C CA . LEU A 1 298 ? 0.620 93.342 29.676 1.00 19.17 298 LEU A CA 1
ATOM 2401 C C . LEU A 1 298 ? 0.386 94.833 29.910 1.00 20.11 298 LEU A C 1
ATOM 2402 O O . LEU A 1 298 ? -0.350 95.472 29.160 1.00 21.48 298 LEU A O 1
ATOM 2407 N N . LYS A 1 299 ? 0.998 95.376 30.960 1.00 21.15 299 LYS A N 1
ATOM 2408 C CA . LYS A 1 299 ? 0.943 96.812 31.242 1.00 20.16 299 LYS A CA 1
ATOM 2409 C C . LYS A 1 299 ? 2.358 97.386 31.153 1.00 21.00 299 LYS A C 1
ATOM 2410 O O . LYS A 1 299 ? 3.336 96.638 31.101 1.00 20.55 299 LYS A O 1
ATOM 2416 N N . LEU A 1 300 ? 2.475 98.710 31.136 1.00 22.98 300 LEU A N 1
ATOM 2417 C CA . LEU A 1 300 ? 3.794 99.321 31.037 1.00 22.39 300 LEU A CA 1
ATOM 2418 C C . LEU A 1 300 ? 4.731 98.861 32.143 1.00 21.96 300 LEU A C 1
ATOM 2419 O O . LEU A 1 300 ? 5.926 98.743 31.914 1.00 22.35 300 LEU A O 1
ATOM 2424 N N . ASP A 1 301 ? 4.207 98.594 33.335 1.00 22.59 301 ASP A N 1
ATOM 2425 C CA . ASP A 1 301 ? 5.089 98.216 34.444 1.00 28.30 301 ASP A CA 1
ATOM 2426 C C . ASP A 1 301 ? 5.615 96.788 34.325 1.00 26.83 301 ASP A C 1
ATOM 2427 O O . ASP A 1 301 ? 6.411 96.338 35.150 1.00 27.39 301 ASP A O 1
ATOM 2432 N N . ASP A 1 302 ? 5.165 96.074 33.300 1.00 26.25 302 ASP A N 1
ATOM 2433 C CA . ASP A 1 302 ? 5.701 94.744 33.021 1.00 23.48 302 ASP A CA 1
ATOM 2434 C C . ASP A 1 302 ? 6.900 94.842 32.085 1.00 25.98 302 ASP A C 1
ATOM 2435 O O . ASP A 1 302 ? 7.625 93.872 31.894 1.00 23.48 302 ASP A O 1
ATOM 2440 N N . ILE A 1 303 ? 7.104 96.019 31.500 1.00 22.94 303 ILE A N 1
ATOM 2441 C CA . ILE A 1 303 ? 8.138 96.185 30.488 1.00 21.04 303 ILE A CA 1
ATOM 2442 C C . ILE A 1 303 ? 9.342 96.942 31.054 1.00 21.43 303 ILE A C 1
ATOM 2443 O O . ILE A 1 303 ? 9.241 98.122 31.404 1.00 21.69 303 ILE A O 1
ATOM 2448 N N . ALA A 1 304 ? 10.483 96.262 31.135 1.00 17.23 304 ALA A N 1
ATOM 2449 C CA . ALA A 1 304 ? 11.693 96.849 31.720 1.00 21.13 304 ALA A CA 1
ATOM 2450 C C . ALA A 1 304 ? 12.347 97.920 30.846 1.00 19.91 304 ALA A C 1
ATOM 2451 O O . ALA A 1 304 ? 12.817 98.937 31.350 1.00 20.05 304 ALA A O 1
ATOM 2453 N N . VAL A 1 305 ? 12.389 97.680 29.541 1.00 19.81 305 VAL A N 1
ATOM 2454 C CA . VAL A 1 305 ? 12.967 98.632 28.603 1.00 19.15 305 VAL A CA 1
ATOM 2455 C C . VAL A 1 305 ? 12.050 98.703 27.407 1.00 22.02 305 VAL A C 1
ATOM 2456 O O . VAL A 1 305 ? 11.749 97.678 26.803 1.00 19.61 305 VAL A O 1
ATOM 2460 N N . PHE A 1 306 ? 11.597 99.909 27.074 1.00 19.01 306 PHE A N 1
ATOM 2461 C CA . PHE A 1 306 ? 10.622 100.088 26.006 1.00 19.97 306 PHE A CA 1
ATOM 2462 C C . PHE A 1 306 ? 11.246 100.912 24.889 1.00 20.65 306 PHE A C 1
ATOM 2463 O O . PHE A 1 306 ? 11.464 102.119 25.036 1.00 20.85 306 PHE A O 1
ATOM 2471 N N . VAL A 1 307 ? 11.554 100.257 23.775 1.00 16.27 307 VAL A N 1
ATOM 2472 C CA . VAL A 1 307 ? 12.204 100.931 22.654 1.00 19.65 307 VAL A CA 1
ATOM 2473 C C . VAL A 1 307 ? 11.294 100.916 21.442 1.00 20.96 307 VAL A C 1
ATOM 2474 O O . VAL A 1 307 ? 11.026 99.864 20.873 1.00 18.85 307 VAL A O 1
ATOM 2478 N N . ALA A 1 308 ? 10.784 102.088 21.079 1.00 18.22 308 ALA A N 1
ATOM 2479 C CA . ALA A 1 308 ? 9.974 102.237 19.882 1.00 19.56 308 ALA A CA 1
ATOM 2480 C C . ALA A 1 308 ? 10.501 103.428 19.096 1.00 20.40 308 ALA A C 1
ATOM 2481 O O . ALA A 1 308 ? 10.444 104.562 19.567 1.00 22.31 308 ALA A O 1
ATOM 2483 N N . ASN A 1 309 ? 11.004 103.163 17.897 1.00 19.26 309 ASN A N 1
ATOM 2484 C CA . ASN A 1 309 ? 11.452 104.221 17.008 1.00 18.86 309 ASN A CA 1
ATOM 2485 C C . ASN A 1 309 ? 11.541 103.651 15.614 1.00 20.45 309 ASN A C 1
ATOM 2486 O O . ASN A 1 309 ? 11.099 102.529 15.378 1.00 21.39 309 ASN A O 1
ATOM 2491 N N . TRP A 1 310 ? 12.136 104.400 14.695 1.00 18.27 310 TRP A N 1
ATOM 2492 C CA . TRP A 1 310 ? 12.152 103.993 13.292 1.00 20.71 310 TRP A CA 1
ATOM 2493 C C . TRP A 1 310 ? 13.524 103.500 12.845 1.00 21.29 310 TRP A C 1
ATOM 2494 O O . TRP A 1 310 ? 13.777 103.290 11.652 1.00 21.10 310 TRP A O 1
ATOM 2505 N N . GLU A 1 311 ? 14.393 103.280 13.822 1.00 19.06 311 GLU A N 1
ATOM 2506 C CA . GLU A 1 311 ? 15.729 102.744 13.563 1.00 21.27 311 GLU A CA 1
ATOM 2507 C C . GLU A 1 311 ? 15.726 101.222 13.444 1.00 22.76 311 GLU A C 1
ATOM 2508 O O . GLU A 1 311 ? 14.806 100.555 13.928 1.00 21.60 311 GLU A O 1
ATOM 2514 N N . ASN A 1 312 ? 16.749 100.676 12.795 1.00 23.77 312 ASN A N 1
ATOM 2515 C CA . ASN A 1 312 ? 16.843 99.231 12.622 1.00 23.35 312 ASN A CA 1
ATOM 2516 C C . ASN A 1 312 ? 16.850 98.527 13.977 1.00 21.22 312 ASN A C 1
ATOM 2517 O O . ASN A 1 312 ? 17.373 99.048 14.963 1.00 22.12 312 ASN A O 1
ATOM 2522 N N . LYS A 1 313 ? 16.245 97.347 14.039 1.00 22.53 313 LYS A N 1
ATOM 2523 C CA . LYS A 1 313 ? 16.085 96.678 15.321 1.00 20.89 313 LYS A CA 1
ATOM 2524 C C . LYS A 1 313 ? 17.410 96.144 15.890 1.00 19.99 313 LYS A C 1
ATOM 2525 O O . LYS A 1 313 ? 17.569 96.038 17.105 1.00 19.20 313 LYS A O 1
ATOM 2531 N N . ALA A 1 314 ? 18.366 95.845 15.018 1.00 19.17 314 ALA A N 1
ATOM 2532 C CA . ALA A 1 314 ? 19.678 95.395 15.489 1.00 22.53 314 ALA A CA 1
ATOM 2533 C C . ALA A 1 314 ? 20.299 96.425 16.436 1.00 20.90 314 ALA A C 1
ATOM 2534 O O . ALA A 1 314 ? 20.730 96.080 17.541 1.00 18.37 314 ALA A O 1
ATOM 2536 N N . ASP A 1 315 ? 20.337 97.690 16.007 1.00 21.37 315 ASP A N 1
ATOM 2537 C CA . ASP A 1 315 ? 20.879 98.765 16.834 1.00 19.22 315 ASP A CA 1
ATOM 2538 C C . ASP A 1 315 ? 20.080 98.897 18.124 1.00 20.45 315 ASP A C 1
ATOM 2539 O O . ASP A 1 315 ? 20.644 99.073 19.207 1.00 17.51 315 ASP A O 1
ATOM 2544 N N . ASN A 1 316 ? 18.755 98.819 18.003 1.00 19.60 316 ASN A N 1
ATOM 2545 C CA . ASN A 1 316 ? 17.887 98.928 19.169 1.00 17.85 316 ASN A CA 1
ATOM 2546 C C . ASN A 1 316 ? 18.125 97.816 20.186 1.00 15.39 316 ASN A C 1
ATOM 2547 O O . ASN A 1 316 ? 18.124 98.058 21.394 1.00 16.60 316 ASN A O 1
ATOM 2552 N N . ILE A 1 317 ? 18.349 96.602 19.704 1.00 17.22 317 ILE A N 1
ATOM 2553 C CA . ILE A 1 317 ? 18.652 95.496 20.610 1.00 19.60 317 ILE A CA 1
ATOM 2554 C C . ILE A 1 317 ? 19.999 95.682 21.327 1.00 17.65 317 ILE A C 1
ATOM 2555 O O . ILE A 1 317 ? 20.143 95.322 22.497 1.00 17.39 317 ILE A O 1
ATOM 2560 N N A ARG A 1 318 ? 20.976 96.256 20.638 0.57 18.54 318 ARG A N 1
ATOM 2561 N N B ARG A 1 318 ? 20.973 96.267 20.644 0.43 18.55 318 ARG A N 1
ATOM 2562 C CA A ARG A 1 318 ? 22.223 96.601 21.310 0.57 19.27 318 ARG A CA 1
ATOM 2563 C CA B ARG A 1 318 ? 22.222 96.608 21.314 0.43 19.27 318 ARG A CA 1
ATOM 2564 C C A ARG A 1 318 ? 21.952 97.595 22.434 0.57 18.78 318 ARG A C 1
ATOM 2565 C C B ARG A 1 318 ? 21.955 97.601 22.436 0.43 18.80 318 ARG A C 1
ATOM 2566 O O A ARG A 1 318 ? 22.487 97.459 23.534 0.57 19.67 318 ARG A O 1
ATOM 2567 O O B ARG A 1 318 ? 22.500 97.473 23.532 0.43 19.68 318 ARG A O 1
ATOM 2582 N N . THR A 1 319 ? 21.088 98.573 22.169 1.00 19.20 319 THR A N 1
ATOM 2583 C CA . THR A 1 319 ? 20.726 99.556 23.181 1.00 18.82 319 THR A CA 1
ATOM 2584 C C . THR A 1 319 ? 20.110 98.865 24.394 1.00 19.32 319 THR A C 1
ATOM 2585 O O . THR A 1 319 ? 20.491 99.121 25.539 1.00 19.05 319 THR A O 1
ATOM 2589 N N . ILE A 1 320 ? 19.163 97.971 24.133 1.00 18.26 320 ILE A N 1
ATOM 2590 C CA . ILE A 1 320 ? 18.542 97.192 25.190 1.00 17.73 320 ILE A CA 1
ATOM 2591 C C . ILE A 1 320 ? 19.575 96.367 25.976 1.00 19.05 320 ILE A C 1
ATOM 2592 O O . ILE A 1 320 ? 19.586 96.387 27.209 1.00 21.26 320 ILE A O 1
ATOM 2597 N N . GLN A 1 321 ? 20.440 95.656 25.260 1.00 16.77 321 GLN A N 1
ATOM 2598 C CA . GLN A 1 321 ? 21.464 94.820 25.891 1.00 19.25 321 GLN A CA 1
ATOM 2599 C C . GLN A 1 321 ? 22.354 95.652 26.804 1.00 22.37 321 GLN A C 1
ATOM 2600 O O . GLN A 1 321 ? 22.678 95.246 27.922 1.00 20.72 321 GLN A O 1
ATOM 2606 N N . ARG A 1 322 ? 22.725 96.834 26.331 1.00 19.29 322 ARG A N 1
ATOM 2607 C CA . ARG A 1 322 ? 23.631 97.683 27.087 1.00 21.49 322 ARG A CA 1
ATOM 2608 C C . ARG A 1 322 ? 22.948 98.203 28.336 1.00 22.15 322 ARG A C 1
ATOM 2609 O O . ARG A 1 322 ? 23.582 98.343 29.380 1.00 23.98 322 ARG A O 1
ATOM 2617 N N . THR A 1 323 ? 21.644 98.461 28.229 1.00 19.91 323 THR A N 1
ATOM 2618 C CA . THR A 1 323 ? 20.855 98.944 29.353 1.00 21.29 323 THR A CA 1
ATOM 2619 C C . THR A 1 323 ? 20.751 97.879 30.443 1.00 24.32 323 THR A C 1
ATOM 2620 O O . THR A 1 323 ? 20.859 98.175 31.639 1.00 22.95 323 THR A O 1
ATOM 2624 N N . LEU A 1 324 ? 20.544 96.635 30.019 1.00 21.48 324 LEU A N 1
ATOM 2625 C CA . LEU A 1 324 ? 20.326 95.525 30.943 1.00 22.10 324 LEU A CA 1
ATOM 2626 C C . LEU A 1 324 ? 21.613 94.881 31.449 1.00 23.39 324 LEU A C 1
ATOM 2627 O O . LEU A 1 324 ? 21.624 94.268 32.518 1.00 24.13 324 LEU A O 1
ATOM 2632 N N . ASN A 1 325 ? 22.693 95.021 30.684 1.00 21.88 325 ASN A N 1
ATOM 2633 C CA . ASN A 1 325 ? 23.957 94.367 31.016 1.00 24.24 325 ASN A CA 1
ATOM 2634 C C . ASN A 1 325 ? 23.788 92.859 31.206 1.00 27.10 325 ASN A C 1
ATOM 2635 O O . ASN A 1 325 ? 24.216 92.298 32.217 1.00 26.60 325 ASN A O 1
ATOM 2640 N N . ILE A 1 326 ? 23.134 92.214 30.243 1.00 20.45 326 ILE A N 1
ATOM 2641 C CA . ILE A 1 326 ? 23.1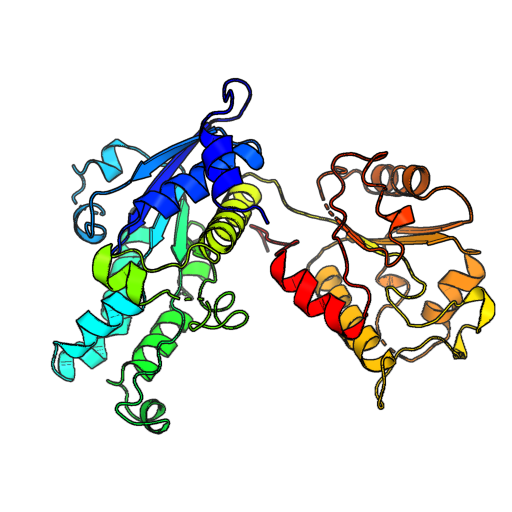00 90.756 30.178 1.00 21.66 326 ILE A CA 1
ATOM 2642 C C . ILE A 1 326 ? 23.569 90.367 28.786 1.00 19.98 326 ILE A C 1
ATOM 2643 O O . ILE A 1 326 ? 23.624 91.208 27.889 1.00 22.58 326 ILE A O 1
ATOM 2648 N N . GLY A 1 327 ? 23.927 89.105 28.603 1.00 17.55 327 GLY A N 1
ATOM 2649 C CA . GLY A 1 327 ? 24.486 88.678 27.339 1.00 20.03 327 GLY A CA 1
ATOM 2650 C C . GLY A 1 327 ? 23.459 88.603 26.237 1.00 19.50 327 GLY A C 1
ATOM 2651 O O . GLY A 1 327 ? 22.297 88.266 26.489 1.00 20.13 327 GLY A O 1
ATOM 2652 N N . PHE A 1 328 ? 23.880 88.902 25.014 1.00 17.40 328 PHE A N 1
ATOM 2653 C CA . PHE A 1 328 ? 23.018 88.712 23.859 1.00 16.10 328 PHE A CA 1
ATOM 2654 C C . PHE A 1 328 ? 22.526 87.275 23.818 1.00 18.83 328 PHE A C 1
ATOM 2655 O O . PHE A 1 328 ? 21.386 87.014 23.443 1.00 18.05 328 PHE A O 1
ATOM 2663 N N . ASP A 1 329 ? 23.391 86.343 24.221 1.00 17.41 329 ASP A N 1
ATOM 2664 C CA . ASP A 1 329 ? 23.039 84.932 24.223 1.00 18.02 329 ASP A CA 1
ATOM 2665 C C . ASP A 1 329 ? 22.080 84.544 25.356 1.00 17.81 329 ASP A C 1
ATOM 2666 O O . ASP A 1 329 ? 21.727 83.373 25.493 1.00 19.16 329 ASP A O 1
ATOM 2671 N N . SER A 1 330 ? 21.639 85.524 26.143 1.00 17.02 330 SER A N 1
ATOM 2672 C CA . SER A 1 330 ? 20.611 85.276 27.146 1.00 19.94 330 SER A CA 1
ATOM 2673 C C . SER A 1 330 ? 19.276 85.864 26.700 1.00 15.63 330 SER A C 1
ATOM 2674 O O . SER A 1 330 ? 18.326 85.922 27.485 1.00 17.65 330 SER A O 1
ATOM 2685 N N . VAL A 1 332 ? 15.926 86.389 23.919 1.00 15.19 332 VAL A N 1
ATOM 2686 C CA . VAL A 1 332 ? 15.018 85.828 22.928 1.00 14.45 332 VAL A CA 1
ATOM 2687 C C . VAL A 1 332 ? 14.252 86.989 22.291 1.00 14.39 332 VAL A C 1
ATOM 2688 O O . VAL A 1 332 ? 13.752 87.850 22.989 1.00 16.22 332 VAL A O 1
ATOM 2692 N N . PHE A 1 333 ? 14.179 87.013 20.967 1.00 13.69 333 PHE A N 1
ATOM 2693 C CA . PHE A 1 333 ? 13.473 88.071 20.250 1.00 15.26 333 PHE A CA 1
ATOM 2694 C C . PHE A 1 333 ? 12.334 87.497 19.414 1.00 14.72 333 PHE A C 1
ATOM 2695 O O . PHE A 1 333 ? 12.563 86.627 18.570 1.00 14.53 333 PHE A O 1
ATOM 2703 N N . LEU A 1 334 ? 11.118 87.987 19.663 1.00 14.25 334 LEU A N 1
ATOM 2704 C CA . LEU A 1 334 ? 9.917 87.556 18.938 1.00 17.12 334 LEU A CA 1
ATOM 2705 C C . LEU A 1 334 ? 9.354 88.660 18.047 1.00 14.84 334 LEU A C 1
ATOM 2706 O O . LEU A 1 334 ? 9.002 89.739 18.526 1.00 16.29 334 LEU A O 1
ATOM 2711 N N . ASP A 1 335 ? 9.254 88.369 16.751 1.00 16.71 335 ASP A N 1
ATOM 2712 C CA . ASP A 1 335 ? 8.775 89.333 15.764 1.00 15.59 335 ASP A CA 1
ATOM 2713 C C . ASP A 1 335 ? 8.074 88.575 14.632 1.00 16.08 335 ASP A C 1
ATOM 2714 O O . ASP A 1 335 ? 8.587 87.580 14.132 1.00 17.94 335 ASP A O 1
ATOM 2719 N N . ASP A 1 336 ? 6.881 89.025 14.255 1.00 17.23 336 ASP A N 1
ATOM 2720 C CA . ASP A 1 336 ? 6.073 88.347 13.241 1.00 19.73 336 ASP A CA 1
ATOM 2721 C C . ASP A 1 336 ? 6.612 88.581 11.829 1.00 20.09 336 ASP A C 1
ATOM 2722 O O . ASP A 1 336 ? 6.222 87.895 10.893 1.00 20.04 336 ASP A O 1
ATOM 2727 N N . ASN A 1 337 ? 7.492 89.562 11.675 1.00 19.02 337 ASN A N 1
ATOM 2728 C CA . ASN A 1 337 ? 8.031 89.920 10.360 1.00 22.44 337 ASN A CA 1
ATOM 2729 C C . ASN A 1 337 ? 9.332 89.165 10.053 1.00 20.00 337 ASN A C 1
ATOM 2730 O O . ASN A 1 337 ? 10.325 89.355 10.746 1.00 20.29 337 ASN A O 1
ATOM 2735 N N . PRO A 1 338 ? 9.335 88.321 9.007 1.00 21.42 338 PRO A N 1
ATOM 2736 C CA . PRO A 1 338 ? 10.510 87.490 8.695 1.00 23.87 338 PRO A CA 1
ATOM 2737 C C . PRO A 1 338 ? 11.767 88.301 8.386 1.00 23.20 338 PRO A C 1
ATOM 2738 O O . PRO A 1 338 ? 12.874 87.853 8.684 1.00 24.08 338 PRO A O 1
ATOM 2742 N N . PHE A 1 339 ? 11.593 89.469 7.780 1.00 22.21 339 PHE A N 1
ATOM 2743 C CA . PHE A 1 339 ? 12.725 90.344 7.479 1.00 24.53 339 PHE A CA 1
ATOM 2744 C C . PHE A 1 339 ? 13.354 90.910 8.748 1.00 23.62 339 PHE A C 1
ATOM 2745 O O . PHE A 1 339 ? 14.576 90.992 8.847 1.00 23.22 339 PHE A O 1
ATOM 2753 N N . GLU A 1 340 ? 12.526 91.296 9.714 1.00 19.36 340 GLU A N 1
ATOM 2754 C CA . GLU A 1 340 ? 13.030 91.743 11.013 1.00 21.09 340 GLU A CA 1
ATOM 2755 C C . GLU A 1 340 ? 13.773 90.603 11.720 1.00 20.72 340 GLU A C 1
ATOM 2756 O O . GLU A 1 340 ? 14.882 90.796 12.238 1.00 20.32 340 GLU A O 1
ATOM 2762 N N . ARG A 1 341 ? 13.168 89.416 11.740 1.00 20.50 341 ARG A N 1
ATOM 2763 C CA . ARG A 1 341 ? 13.812 88.259 12.350 1.00 17.98 341 ARG A CA 1
ATOM 2764 C C . ARG A 1 341 ? 15.165 87.981 11.718 1.00 20.99 341 ARG A C 1
ATOM 2765 O O . ARG A 1 341 ? 16.153 87.788 12.421 1.00 21.18 341 ARG A O 1
ATOM 2773 N N . ASN A 1 342 ? 15.196 87.948 10.389 1.00 20.87 342 ASN A N 1
ATOM 2774 C CA . ASN A 1 342 ? 16.404 87.604 9.650 1.00 25.79 342 ASN A CA 1
ATOM 2775 C C . ASN A 1 342 ? 17.529 88.609 9.847 1.00 28.33 342 ASN A C 1
ATOM 2776 O O . ASN A 1 342 ? 18.697 88.241 9.966 1.00 26.40 342 ASN A O 1
ATOM 2789 N N . VAL A 1 344 ? 17.909 90.627 12.555 1.00 20.82 344 VAL A N 1
ATOM 2790 C CA . VAL A 1 344 ? 18.426 90.485 13.914 1.00 21.51 344 VAL A CA 1
ATOM 2791 C C . VAL A 1 344 ? 19.313 89.234 14.020 1.00 22.02 344 VAL A C 1
ATOM 2792 O O . VAL A 1 344 ? 20.353 89.253 14.681 1.00 21.90 344 VAL A O 1
ATOM 2796 N N . ARG A 1 345 ? 18.917 88.153 13.349 1.00 23.05 345 ARG A N 1
ATOM 2797 C CA . ARG A 1 345 ? 19.720 86.932 13.346 1.00 26.26 345 ARG A CA 1
ATOM 2798 C C . ARG A 1 345 ? 21.117 87.167 12.810 1.00 26.20 345 ARG A C 1
ATOM 2799 O O . ARG A 1 345 ? 22.101 86.694 13.382 1.00 30.23 345 ARG A O 1
ATOM 2807 N N . GLU A 1 346 ? 21.197 87.877 11.690 1.00 28.03 346 GLU A N 1
ATOM 2808 C CA . GLU A 1 346 ? 22.476 88.088 11.021 1.00 31.08 346 GLU A CA 1
ATOM 2809 C C . GLU A 1 346 ? 23.329 89.111 11.748 1.00 28.47 346 GLU A C 1
ATOM 2810 O O . GLU A 1 346 ? 24.546 88.961 11.834 1.00 27.74 346 GLU A O 1
ATOM 2816 N N . HIS A 1 347 ? 22.693 90.156 12.265 1.00 24.26 347 HIS A N 1
ATOM 2817 C CA . HIS A 1 347 ? 23.439 91.303 12.772 1.00 25.36 347 HIS A CA 1
ATOM 2818 C C . HIS A 1 347 ? 23.692 91.283 14.273 1.00 25.44 347 HIS A C 1
ATOM 2819 O O . HIS A 1 347 ? 24.550 92.007 14.767 1.00 26.71 347 HIS A O 1
ATOM 2826 N N . VAL A 1 348 ? 22.949 90.462 15.004 1.00 20.37 348 VAL A N 1
ATOM 2827 C CA . VAL A 1 348 ? 23.212 90.332 16.431 1.00 21.49 348 VAL A CA 1
ATOM 2828 C C . VAL A 1 348 ? 23.355 88.854 16.800 1.00 21.61 348 VAL A C 1
ATOM 2829 O O . VAL A 1 348 ? 22.457 88.268 17.404 1.00 21.30 348 VAL A O 1
ATOM 2833 N N . PRO A 1 349 ? 24.481 88.230 16.420 1.00 23.08 349 PRO A N 1
ATOM 2834 C CA . PRO A 1 349 ? 24.653 86.809 16.744 1.00 19.44 349 PRO A CA 1
ATOM 2835 C C . PRO A 1 349 ? 24.489 86.557 18.236 1.00 21.38 349 PRO A C 1
ATOM 2836 O O . PRO A 1 349 ? 24.901 87.383 19.042 1.00 22.93 349 PRO A O 1
ATOM 2840 N N . GLY A 1 350 ? 23.880 85.432 18.600 1.00 19.76 350 GLY A N 1
ATOM 2841 C CA . GLY A 1 350 ? 23.707 85.117 20.008 1.00 18.30 350 GLY A CA 1
ATOM 2842 C C . GLY A 1 350 ? 22.261 85.235 20.436 1.00 19.85 350 GLY A C 1
ATOM 2843 O O . GLY A 1 350 ? 21.773 84.435 21.238 1.00 16.54 350 GLY A O 1
ATOM 2844 N N . VAL A 1 351 ? 21.573 86.247 19.919 1.00 15.74 351 VAL A N 1
ATOM 2845 C CA . VAL A 1 351 ? 20.151 86.388 20.197 1.00 17.81 351 VAL A CA 1
ATOM 2846 C C . VAL A 1 351 ? 19.384 85.253 19.528 1.00 17.95 351 VAL A C 1
ATOM 2847 O O . VAL A 1 351 ? 19.588 84.959 18.343 1.00 17.30 351 VAL A O 1
ATOM 2851 N N . THR A 1 352 ? 18.516 84.601 20.299 1.00 15.39 352 THR A N 1
ATOM 2852 C CA . THR A 1 352 ? 17.663 83.541 19.778 1.00 17.82 352 THR A CA 1
ATOM 2853 C C . THR A 1 352 ? 16.428 84.174 19.142 1.00 13.79 352 THR A C 1
ATOM 2854 O O . THR A 1 352 ? 15.741 84.967 19.768 1.00 16.26 352 THR A O 1
ATOM 2858 N N . VAL A 1 353 ? 16.187 83.843 17.878 1.00 14.71 353 VAL A N 1
ATOM 2859 C CA . VAL A 1 353 ? 15.090 84.437 17.126 1.00 17.56 353 VAL A CA 1
ATOM 2860 C C . VAL A 1 353 ? 14.174 83.341 16.573 1.00 17.80 353 VAL A C 1
ATOM 2861 O O . VAL A 1 353 ? 14.379 82.851 15.461 1.00 18.12 353 VAL A O 1
ATOM 2865 N N . PRO A 1 354 ? 13.167 82.945 17.358 1.00 18.51 354 PRO A N 1
ATOM 2866 C CA . PRO A 1 354 ? 12.287 81.851 16.932 1.00 17.58 354 PRO A CA 1
ATOM 2867 C C . PRO A 1 354 ? 11.579 82.139 15.616 1.00 17.24 354 PRO A C 1
ATOM 2868 O O . PRO A 1 354 ? 11.154 83.269 15.369 1.00 19.26 354 PRO A O 1
ATOM 2872 N N . GLU A 1 355 ? 11.468 81.109 14.787 1.00 19.51 355 GLU A N 1
ATOM 2873 C CA . GLU A 1 355 ? 10.801 81.210 13.495 1.00 19.10 355 GLU A CA 1
ATOM 2874 C C . GLU A 1 355 ? 9.294 81.068 13.708 1.00 18.84 355 GLU A C 1
ATOM 2875 O O . GLU A 1 355 ? 8.713 80.012 13.445 1.00 19.78 355 GLU A O 1
ATOM 2881 N N . LEU A 1 356 ? 8.668 82.131 14.204 1.00 17.02 356 LEU A N 1
ATOM 2882 C CA . LEU A 1 356 ? 7.231 82.113 14.468 1.00 19.61 356 LEU A CA 1
ATOM 2883 C C . LEU A 1 356 ? 6.450 81.747 13.212 1.00 22.54 356 LEU A C 1
ATOM 2884 O O . LEU A 1 356 ? 6.774 82.212 12.115 1.00 20.91 356 LEU A O 1
ATOM 2889 N N . PRO A 1 357 ? 5.409 80.913 13.368 1.00 20.00 357 PRO A N 1
ATOM 2890 C CA . PRO A 1 357 ? 4.534 80.587 12.240 1.00 21.58 357 PRO A CA 1
ATOM 2891 C C . PRO A 1 357 ? 3.714 81.811 11.850 1.00 23.69 357 PRO A C 1
ATOM 2892 O O . PRO A 1 357 ? 3.621 82.759 12.626 1.00 22.07 357 PRO A O 1
ATOM 2896 N N . GLU A 1 358 ? 3.124 81.795 10.662 1.00 23.15 358 GLU A N 1
ATOM 2897 C CA . GLU A 1 358 ? 2.397 82.963 10.184 1.00 28.03 358 GLU A CA 1
ATOM 2898 C C . GLU A 1 358 ? 1.099 83.240 10.953 1.00 24.77 358 GLU A C 1
ATOM 2899 O O . GLU A 1 358 ? 0.718 84.399 11.162 1.00 24.32 358 GLU A O 1
ATOM 2905 N N . ASP A 1 359 ? 0.423 82.186 11.393 1.00 21.56 359 ASP A N 1
ATOM 2906 C CA . ASP A 1 359 ? -0.843 82.352 12.094 1.00 20.79 359 ASP A CA 1
ATOM 2907 C C . ASP A 1 359 ? -0.623 82.554 13.595 1.00 21.08 359 ASP A C 1
ATOM 2908 O O . ASP A 1 359 ? -0.058 81.687 14.263 1.00 18.63 359 ASP A O 1
ATOM 2913 N N . PRO A 1 360 ? -1.053 83.705 14.130 1.00 20.05 360 PRO A N 1
ATOM 2914 C CA . PRO A 1 360 ? -0.871 83.979 15.561 1.00 19.53 360 PRO A CA 1
ATOM 2915 C C . PRO A 1 360 ? -1.517 82.931 16.467 1.00 20.07 360 PRO A C 1
ATOM 2916 O O . PRO A 1 360 ? -1.087 82.756 17.610 1.00 18.56 360 PRO A O 1
ATOM 2920 N N . GLY A 1 361 ? -2.543 82.247 15.965 1.00 19.59 361 GLY A N 1
ATOM 2921 C CA . GLY A 1 361 ? -3.197 81.196 16.724 1.00 18.89 361 GLY A CA 1
ATOM 2922 C C . GLY A 1 361 ? -2.280 80.012 16.969 1.00 19.93 361 GLY A C 1
ATOM 2923 O O . GLY A 1 361 ? -2.582 79.139 17.782 1.00 21.27 361 GLY A O 1
ATOM 2924 N N . ASP A 1 362 ? -1.152 79.993 16.268 1.00 16.99 362 ASP A N 1
ATOM 2925 C CA . ASP A 1 362 ? -0.194 78.897 16.365 1.00 16.65 362 ASP A CA 1
ATOM 2926 C C . ASP A 1 362 ? 1.100 79.297 17.076 1.00 15.30 362 ASP A C 1
ATOM 2927 O O . ASP A 1 362 ? 1.978 78.460 17.251 1.00 16.94 362 ASP A O 1
ATOM 2932 N N . TYR A 1 363 ? 1.236 80.574 17.438 1.00 16.31 363 TYR A N 1
ATOM 2933 C CA . TYR A 1 363 ? 2.472 81.055 18.064 1.00 16.81 363 TYR A CA 1
ATOM 2934 C C . TYR A 1 363 ? 2.826 80.244 19.306 1.00 16.78 363 TYR A C 1
ATOM 2935 O O . TYR A 1 363 ? 3.946 79.770 19.462 1.00 14.57 363 TYR A O 1
ATOM 2944 N N . LEU A 1 364 ? 1.868 80.117 20.209 1.00 16.16 364 LEU A N 1
ATOM 2945 C CA . LEU A 1 364 ? 2.199 79.602 21.525 1.00 15.74 364 LEU A CA 1
ATOM 2946 C C . LEU A 1 364 ? 2.579 78.126 21.452 1.00 15.63 364 LEU A C 1
ATOM 2947 O O . LEU A 1 364 ? 3.597 77.710 22.016 1.00 13.75 364 LEU A O 1
ATOM 2952 N N . GLU A 1 365 ? 1.783 77.330 20.744 1.00 16.75 365 GLU A N 1
ATOM 2953 C CA . GLU A 1 365 ? 2.096 75.909 20.620 1.00 15.79 365 GLU A CA 1
ATOM 2954 C C . GLU A 1 365 ? 3.464 75.714 19.970 1.00 16.19 365 GLU A C 1
ATOM 2955 O O . GLU A 1 365 ? 4.206 74.800 20.331 1.00 15.07 365 GLU A O 1
ATOM 2961 N N . TYR A 1 366 ? 3.805 76.583 19.021 1.00 14.24 366 TYR A N 1
ATOM 2962 C CA . TYR A 1 366 ? 5.135 76.543 18.422 1.00 18.23 366 TYR A CA 1
ATOM 2963 C C . TYR A 1 366 ? 6.232 76.869 19.449 1.00 15.13 366 TYR A C 1
ATOM 2964 O O . TYR A 1 366 ? 7.224 76.154 19.551 1.00 14.11 366 TYR A O 1
ATOM 2973 N N . LEU A 1 367 ? 6.040 77.936 20.218 1.00 16.29 367 LEU A N 1
ATOM 2974 C CA . LEU A 1 367 ? 7.012 78.308 21.239 1.00 16.59 367 LEU A CA 1
ATOM 2975 C C . LEU A 1 367 ? 7.208 77.181 22.255 1.00 16.68 367 LEU A C 1
ATOM 2976 O O . LEU A 1 367 ? 8.314 76.965 22.758 1.00 15.71 367 LEU A O 1
ATOM 2981 N N . TYR A 1 368 ? 6.141 76.441 22.532 1.00 14.11 368 TYR A N 1
ATOM 2982 C CA . TYR A 1 368 ? 6.251 75.294 23.425 1.00 15.24 368 TYR A CA 1
ATOM 2983 C C . TYR A 1 368 ? 7.275 74.268 22.940 1.00 16.09 368 TYR A C 1
ATOM 2984 O O . TYR A 1 368 ? 7.890 73.595 23.762 1.00 17.22 368 TYR A O 1
ATOM 2993 N N . THR A 1 369 ? 7.444 74.132 21.619 1.00 13.21 369 THR A N 1
ATOM 2994 C CA . THR A 1 369 ? 8.360 73.133 21.055 1.00 14.57 369 THR A CA 1
ATOM 2995 C C . THR A 1 369 ? 9.827 73.500 21.236 1.00 15.09 369 THR A C 1
ATOM 2996 O O . THR A 1 369 ? 10.707 72.655 21.061 1.00 17.13 369 THR A O 1
ATOM 3000 N N . LEU A 1 370 ? 10.089 74.755 21.578 1.00 14.06 370 LEU A N 1
ATOM 3001 C CA . LEU A 1 370 ? 11.456 75.256 21.690 1.00 14.17 370 LEU A CA 1
ATOM 3002 C C . LEU A 1 370 ? 12.028 75.257 23.119 1.00 18.15 370 LEU A C 1
ATOM 3003 O O . LEU A 1 370 ? 13.250 75.365 23.301 1.00 20.36 370 LEU A O 1
ATOM 3008 N N . ASN A 1 371 ? 11.157 75.158 24.120 1.00 15.83 371 ASN A N 1
ATOM 3009 C CA . ASN A 1 371 ? 11.568 75.198 25.530 1.00 14.97 371 ASN A CA 1
ATOM 3010 C C . ASN A 1 371 ? 12.586 76.306 25.793 1.00 17.05 371 ASN A C 1
ATOM 3011 O O . ASN A 1 371 ? 13.707 76.048 26.210 1.00 17.24 371 ASN A O 1
ATOM 3016 N N . LEU A 1 372 ? 12.188 77.547 25.551 1.00 16.47 372 LEU A N 1
ATOM 3017 C CA . LEU A 1 372 ? 13.139 78.655 25.535 1.00 15.60 372 LEU A CA 1
ATOM 3018 C C . LEU A 1 372 ? 13.676 79.030 26.914 1.00 15.09 372 LEU A C 1
ATOM 3019 O O . LEU A 1 372 ? 14.773 79.594 27.034 1.00 15.94 372 LEU A O 1
ATOM 3024 N N . PHE A 1 373 ? 12.896 78.748 27.949 1.00 16.62 373 PHE A N 1
ATOM 3025 C CA . PHE A 1 373 ? 13.185 79.284 29.272 1.00 16.12 373 PHE A CA 1
ATOM 3026 C C . PHE A 1 373 ? 13.469 78.256 30.361 1.00 17.69 373 PHE A C 1
ATOM 3027 O O . PHE A 1 373 ? 13.131 78.467 31.531 1.00 16.66 373 PHE A O 1
ATOM 3035 N N . GLU A 1 374 ? 14.115 77.155 29.981 1.00 17.21 374 GLU A N 1
ATOM 3036 C CA . GLU A 1 374 ? 14.664 76.231 30.960 1.00 16.54 374 GLU A CA 1
ATOM 3037 C C . GLU A 1 374 ? 15.481 77.017 31.953 1.00 20.32 374 GLU A C 1
ATOM 3038 O O . GLU A 1 374 ? 16.162 77.974 31.584 1.00 19.15 374 GLU A O 1
ATOM 3044 N N . THR A 1 375 ? 15.435 76.612 33.214 1.00 19.09 375 THR A N 1
ATOM 3045 C CA . THR A 1 375 ? 16.240 77.293 34.216 1.00 19.81 375 THR A CA 1
ATOM 3046 C C . THR A 1 375 ? 16.749 76.297 35.253 1.00 21.10 375 THR A C 1
ATOM 3047 O O . THR A 1 375 ? 16.372 75.123 35.229 1.00 18.76 375 THR A O 1
ATOM 3051 N N . ALA A 1 376 ? 17.625 76.753 36.145 1.00 21.81 376 ALA A N 1
ATOM 3052 C CA . ALA A 1 376 ? 18.135 75.873 37.196 1.00 23.28 376 ALA A CA 1
ATOM 3053 C C . ALA A 1 376 ? 18.116 76.514 38.590 1.00 26.68 376 ALA A C 1
ATOM 3054 O O . ALA A 1 376 ? 18.735 76.012 39.525 1.00 30.77 376 ALA A O 1
ATOM 3056 N N . SER A 1 377 ? 17.392 77.616 38.727 1.00 31.93 377 SER A N 1
ATOM 3057 C CA . SER A 1 377 ? 17.179 78.226 40.039 1.00 35.49 377 SER A CA 1
ATOM 3058 C C . SER A 1 377 ? 15.829 78.940 40.103 1.00 38.54 377 SER A C 1
ATOM 3059 O O . SER A 1 377 ? 15.322 79.418 39.086 1.00 38.90 377 SER A O 1
ATOM 3062 N N . PHE A 1 378 ? 15.251 79.002 41.300 1.00 37.89 378 PHE A N 1
ATOM 3063 C CA . PHE A 1 378 ? 13.933 79.601 41.488 1.00 40.89 378 PHE A CA 1
ATOM 3064 C C . PHE A 1 378 ? 14.002 81.126 41.476 1.00 44.41 378 PHE A C 1
ATOM 3065 O O . PHE A 1 378 ? 13.061 81.796 41.039 1.00 41.47 378 PHE A O 1
#

Sequence (370 aa):
LYTFKELKRATKQDTVSLPKLKVALLGDTATQLLATAIKGEGILRNYNIELWEAEYNQVERQIDPTSDYYQFEPDYTIIFHSTHKLLEKHSLVNSDLQNKLADDRLDFVRLLCEQGIGRVIYYNYPEIEDTIWGSYATKVQSSFTYQLTKLNYELNISQAYPNNFFICNLAGISSAKYGRNFFDSSVYVNTEIILSLDALPIISSRTIDIIAAIQGKFKKCLILDLDNTIWGGVVGDDGWENIQQVGHGLGIGKAFTEFQEWVKKLKNRGIIIAVCSKNNEGKAKEPFERNPEVLKLDDIAVFVANWENKADNIRRTIQRTLNIGFDSVFLDDNPFERNVREHVPGVTVPELPEDPGDYLEYLYTLNLFETASF

Foldseek 3Di:
DDALVQLLVQLPDDLVVAAEFEEEEEEQFDCPSLQSLLCSLLVVVRYRYDYHYDPHRCPLVQLPCVHPVVVSLGQEYEYYYELVVLVVVLVPDDQVVLLCSLVVVVVSVVSSLVVPRHAYEYEAYADDDPCPPPVCLCVPSSRSRNSSVVNRVVLCVCVVRLRYHYQHPNVVCVLVPLVCQDVVCCVVGRDRHDSRCSNLSSNSVSQQVCQVVPQAAQEEEEEQDPTLWDDDCVPQNLQPTQAADDDDDNPLSPVVVVVVVVCLVVRRAYAYQYADDQVSRQCNLVPPPRHDHPVSHPYYDYHRDQRLVVVVVVCVVVVDDLLNEYEDLDPVSLVVCVRVPNYHYDPADNRSSCRPVSVVSNPRGDHSDD

Secondary structure (DSSP, 8-state):
---HHHHHHHTTS--SSSPEEEEEEEESS--HHHHHHHHHHHHHTT-EEEEEEPPTT-HHHH--TTSHHHHH--SEEEEE--HHHHHHHHHTS-HHHHTTHHHHHHHHHHHHHHH--SEEEEE--------SSGGGGGG-TTSHHHHHHHHHHH--HHHH-TTEEEE-HHHHHHHH-TT---HHHHHHH---S-TTTHHHHHHHHHHHHHHHTT----EEEE--BTTTBBS-HHHH-GGGSB-SSSSSTHHHHHHHHHHHHHHHHTTPEEEEEEES-HHHHHHHHHH------GGG-SEEEEESS-HHHHHHHHHHHHT--TT--EE-S-HHHH--TTTSTT-------SSGGGHHHHHHTT-TT--S--

InterPro domains:
  IPR010033 HAD-superfamily phosphatase, subfamily IIIC [TIGR01681] (221-346)
  IPR010037 FkbH domain [TIGR01686] (220-547)
  IPR023214 HAD superfamily [G3DSA:3.40.50.1000] (218-385)
  IPR035679 Magnesium-dependent phosphatase-1, eukaryotic-type [cd07501] (220-354)
  IPR036412 HAD-like superfamily [SSF56784] (220-344)
  IPR036514 SGNH hydrolase superfamily [G3DSA:3.40.50.1110] (1-217)
  IPR049369 BF1531-like, N-terminal domain [PF21211] (22-212)